Protein AF-Q9VBH6-F1 (afdb_monomer)

Structure (mmCIF, N/CA/C/O backbone):
data_AF-Q9VBH6-F1
#
_entry.id   AF-Q9VBH6-F1
#
loop_
_atom_site.group_PDB
_atom_site.id
_atom_site.type_symbol
_atom_site.label_atom_id
_atom_site.label_alt_id
_atom_site.label_comp_id
_atom_site.label_asym_id
_atom_site.label_entity_id
_atom_site.label_seq_id
_atom_site.pdbx_PDB_ins_code
_atom_site.Cartn_x
_atom_site.Cartn_y
_atom_site.Cartn_z
_atom_site.occupancy
_atom_site.B_iso_or_equiv
_atom_site.auth_seq_id
_atom_site.auth_comp_id
_atom_site.auth_asym_id
_atom_site.auth_atom_id
_atom_site.pdbx_PDB_model_num
ATOM 1 N N . MET A 1 1 ? 51.975 6.242 -61.833 1.00 74.06 1 MET A N 1
ATOM 2 C CA . MET A 1 1 ? 53.177 5.936 -61.026 1.00 74.06 1 MET A CA 1
ATOM 3 C C . MET A 1 1 ? 53.423 7.111 -60.097 1.00 74.06 1 MET A C 1
ATOM 5 O O . MET A 1 1 ? 53.408 8.235 -60.578 1.00 74.06 1 MET A O 1
ATOM 9 N N . ILE A 1 2 ? 53.581 6.876 -58.794 1.00 78.94 2 ILE A N 1
ATOM 10 C CA . ILE A 1 2 ? 53.922 7.935 -57.830 1.00 78.94 2 ILE A CA 1
ATOM 11 C C . ILE A 1 2 ? 55.378 8.352 -58.066 1.00 78.94 2 ILE A C 1
ATOM 13 O O . ILE A 1 2 ? 56.250 7.489 -58.192 1.00 78.94 2 ILE A O 1
ATOM 17 N N . SER A 1 3 ? 55.640 9.659 -58.151 1.00 90.56 3 SER A N 1
ATOM 18 C CA . SER A 1 3 ? 56.998 10.179 -58.332 1.00 90.56 3 SER A CA 1
ATOM 19 C C . SER A 1 3 ? 57.883 9.807 -57.140 1.00 90.56 3 SER A C 1
ATOM 21 O O . SER A 1 3 ? 57.418 9.760 -56.001 1.00 90.56 3 SER A O 1
ATOM 23 N N . ARG A 1 4 ? 59.191 9.604 -57.362 1.00 91.62 4 ARG A N 1
ATOM 24 C CA . ARG A 1 4 ? 60.159 9.383 -56.269 1.00 91.62 4 ARG A CA 1
ATOM 25 C C . ARG A 1 4 ? 60.080 10.497 -55.219 1.00 91.62 4 ARG A C 1
ATOM 27 O O . ARG A 1 4 ? 60.199 10.217 -54.031 1.00 91.62 4 ARG A O 1
ATOM 34 N N . ARG A 1 5 ? 59.852 11.742 -55.657 1.00 92.12 5 ARG A N 1
ATOM 35 C CA . ARG A 1 5 ? 59.681 12.900 -54.771 1.00 92.12 5 ARG A CA 1
ATOM 36 C C . ARG A 1 5 ? 58.456 12.743 -53.870 1.00 92.12 5 ARG A C 1
ATOM 38 O O . ARG A 1 5 ? 58.580 12.919 -52.664 1.00 92.12 5 ARG A O 1
ATOM 45 N N . ASP A 1 6 ? 57.315 12.362 -54.433 1.00 91.94 6 ASP A N 1
ATOM 46 C CA . ASP A 1 6 ? 56.068 12.183 -53.677 1.00 91.94 6 ASP A CA 1
ATOM 47 C C . ASP A 1 6 ? 56.162 10.992 -52.722 1.00 91.94 6 ASP A C 1
ATOM 49 O O . ASP A 1 6 ? 55.726 11.073 -51.576 1.00 91.94 6 ASP A O 1
ATOM 53 N N . LYS A 1 7 ? 56.835 9.915 -53.142 1.00 92.19 7 LYS A N 1
ATOM 54 C CA . LYS A 1 7 ? 57.096 8.755 -52.284 1.00 92.19 7 LYS A CA 1
ATOM 55 C C . LYS A 1 7 ? 57.910 9.123 -51.036 1.00 92.19 7 LYS A C 1
ATOM 57 O O . LYS A 1 7 ? 57.674 8.575 -49.969 1.00 92.19 7 LYS A O 1
ATOM 62 N N . LEU A 1 8 ? 58.870 10.039 -51.158 1.00 93.00 8 LEU A N 1
ATOM 63 C CA . LEU A 1 8 ? 59.712 10.460 -50.033 1.00 93.00 8 LEU A CA 1
ATOM 64 C C . LEU A 1 8 ? 59.067 11.562 -49.187 1.00 93.00 8 LEU A C 1
ATOM 66 O O . LEU A 1 8 ? 59.234 11.564 -47.972 1.00 93.00 8 LEU A O 1
ATOM 70 N N . LEU A 1 9 ? 58.353 12.499 -49.817 1.00 92.81 9 LEU A N 1
ATOM 71 C CA . LEU A 1 9 ? 57.843 13.692 -49.141 1.00 92.81 9 LEU A CA 1
ATOM 72 C C . LEU A 1 9 ? 56.381 13.594 -48.719 1.00 92.81 9 LEU A C 1
ATOM 74 O O . LEU A 1 9 ? 56.041 14.220 -47.731 1.00 92.81 9 LEU A O 1
ATOM 78 N N . GLN A 1 10 ? 55.516 12.877 -49.438 1.00 93.19 10 GLN A N 1
ATOM 79 C CA . GLN A 1 10 ? 54.074 12.820 -49.154 1.00 93.19 10 GLN A CA 1
ATOM 80 C C . GLN A 1 10 ? 53.694 11.521 -48.438 1.00 93.19 10 GLN A C 1
ATOM 82 O O . GLN A 1 10 ? 53.002 11.559 -47.419 1.00 93.19 10 GLN A O 1
ATOM 87 N N . GLN A 1 11 ? 54.214 10.382 -48.911 1.00 92.62 11 GLN A N 1
ATOM 88 C CA . GLN A 1 11 ? 53.835 9.056 -48.408 1.00 92.62 11 GLN A CA 1
ATOM 89 C C . GLN A 1 11 ? 53.986 8.893 -46.879 1.00 92.62 11 GLN A C 1
ATOM 91 O O . GLN A 1 11 ? 53.053 8.376 -46.261 1.00 92.62 11 GLN A O 1
ATOM 96 N N . PRO A 1 12 ? 55.081 9.338 -46.221 1.00 95.31 12 PRO A N 1
ATOM 97 C CA . PRO A 1 12 ? 55.215 9.182 -44.770 1.00 95.31 12 PRO A CA 1
ATOM 98 C C . PRO A 1 12 ? 54.148 9.957 -43.985 1.00 95.31 12 PRO A C 1
ATOM 100 O O . PRO A 1 12 ? 53.625 9.463 -42.988 1.00 95.31 12 PRO A O 1
ATOM 103 N N . TRP A 1 13 ? 53.775 11.153 -44.453 1.00 96.19 13 TRP A N 1
ATOM 104 C CA . TRP A 1 13 ? 52.732 11.961 -43.817 1.00 96.19 13 TRP A CA 1
ATOM 105 C C . TRP A 1 13 ? 51.342 11.371 -44.019 1.00 96.19 13 TRP A C 1
ATOM 107 O O . TRP A 1 13 ? 50.527 11.403 -43.098 1.00 96.19 13 TRP A O 1
ATOM 117 N N . GLU A 1 14 ? 51.065 10.815 -45.197 1.00 95.56 14 GLU A N 1
ATOM 118 C CA . GLU A 1 14 ? 49.817 10.097 -45.463 1.00 95.56 14 GLU A CA 1
ATOM 119 C C . GLU A 1 14 ? 49.688 8.859 -44.574 1.00 95.56 14 GLU A C 1
ATOM 121 O O . GLU A 1 14 ? 48.639 8.646 -43.967 1.00 95.56 14 GLU A O 1
ATOM 126 N N . GLN A 1 15 ? 50.770 8.088 -44.431 1.00 95.94 15 GLN A N 1
ATOM 127 C CA . GLN A 1 15 ? 50.822 6.928 -43.542 1.00 95.94 15 GLN A CA 1
ATOM 128 C C . GLN A 1 15 ? 50.610 7.322 -42.080 1.00 95.94 15 GLN A C 1
ATOM 130 O O . GLN A 1 15 ? 49.805 6.694 -41.395 1.00 95.94 15 GLN A O 1
ATOM 135 N N . LEU A 1 16 ? 51.273 8.382 -41.609 1.00 97.19 16 LEU A N 1
ATOM 136 C CA . LEU A 1 16 ? 51.092 8.886 -40.248 1.00 97.19 16 LEU A CA 1
ATOM 137 C C . LEU A 1 16 ? 49.654 9.367 -40.014 1.00 97.19 16 LEU A C 1
ATOM 139 O O . LEU A 1 16 ? 49.036 9.002 -39.016 1.00 97.19 16 LEU A O 1
ATOM 143 N N . ARG A 1 17 ? 49.092 10.143 -40.948 1.00 97.56 17 ARG A N 1
ATOM 144 C CA . ARG A 1 17 ? 47.700 10.613 -40.887 1.00 97.56 17 ARG A CA 1
ATOM 145 C C . ARG A 1 17 ? 46.721 9.443 -40.856 1.00 97.56 17 ARG A C 1
ATOM 147 O O . ARG A 1 17 ? 45.754 9.477 -40.098 1.00 97.56 17 ARG A O 1
ATOM 154 N N . TYR A 1 18 ? 46.973 8.408 -41.655 1.00 97.25 18 TYR A N 1
ATOM 155 C CA . TYR A 1 18 ? 46.171 7.191 -41.668 1.00 97.25 18 TYR A CA 1
ATOM 156 C C . TYR A 1 18 ? 46.285 6.418 -40.349 1.00 97.25 18 TYR A C 1
ATOM 158 O O . TYR A 1 18 ? 45.263 6.020 -39.794 1.00 97.25 18 TYR A O 1
ATOM 166 N N . ALA A 1 19 ? 47.494 6.262 -39.802 1.00 97.50 19 ALA A N 1
ATOM 167 C CA . ALA A 1 19 ? 47.713 5.623 -38.506 1.00 97.50 19 ALA A CA 1
ATOM 168 C C . ALA A 1 19 ? 46.975 6.366 -37.379 1.00 97.50 19 ALA A C 1
ATOM 170 O O . ALA A 1 19 ? 46.226 5.746 -36.628 1.00 97.50 19 ALA A O 1
ATOM 171 N N . GLN A 1 20 ? 47.079 7.698 -37.334 1.00 97.81 20 GLN A N 1
ATOM 172 C CA . GLN A 1 20 ? 46.342 8.543 -36.388 1.00 97.81 20 GLN A CA 1
ATOM 173 C C . GLN A 1 20 ? 44.823 8.446 -36.574 1.00 97.81 20 GLN A C 1
ATOM 175 O O . GLN A 1 20 ? 44.070 8.398 -35.603 1.00 97.81 20 GLN A O 1
ATOM 180 N N . HIS A 1 21 ? 44.339 8.425 -37.818 1.00 97.75 21 HIS A N 1
ATOM 181 C CA . HIS A 1 21 ? 42.920 8.224 -38.102 1.00 97.75 21 HIS A CA 1
ATOM 182 C C . HIS A 1 21 ? 42.444 6.864 -37.579 1.00 97.75 21 HIS A C 1
ATOM 184 O O . HIS A 1 21 ? 41.421 6.793 -36.902 1.00 97.75 21 HIS A O 1
ATOM 190 N N . ARG A 1 22 ? 43.205 5.794 -37.833 1.00 97.81 22 ARG A N 1
ATOM 191 C CA . ARG A 1 22 ? 42.904 4.448 -37.336 1.00 97.81 22 ARG A CA 1
ATOM 192 C C . ARG A 1 22 ? 42.907 4.394 -35.812 1.00 97.81 22 ARG A C 1
ATOM 194 O O . ARG A 1 22 ? 41.993 3.807 -35.249 1.00 97.81 22 ARG A O 1
ATOM 201 N N . GLU A 1 23 ? 43.857 5.041 -35.148 1.00 97.69 23 GLU A N 1
ATOM 202 C CA . GLU A 1 23 ? 43.891 5.152 -33.686 1.00 97.69 23 GLU A CA 1
ATOM 203 C C . GLU A 1 23 ? 42.643 5.863 -33.138 1.00 97.69 23 GLU A C 1
ATOM 205 O O . GLU A 1 23 ? 42.016 5.379 -32.194 1.00 97.69 23 GLU A O 1
ATOM 210 N N . LYS A 1 24 ? 42.204 6.956 -33.778 1.00 97.38 24 LYS A N 1
ATOM 211 C CA . LYS A 1 24 ? 40.953 7.653 -33.427 1.00 97.38 24 LYS A CA 1
ATOM 212 C C . LYS A 1 24 ? 39.723 6.770 -33.615 1.00 97.38 24 LYS A C 1
ATOM 214 O O . LYS A 1 24 ? 38.841 6.774 -32.767 1.00 97.38 24 LYS A O 1
ATOM 219 N N . VAL A 1 25 ? 39.663 6.005 -34.705 1.00 96.25 25 VAL A N 1
ATOM 220 C CA . VAL A 1 25 ? 38.557 5.072 -34.967 1.00 96.25 25 VAL A CA 1
ATOM 221 C C . VAL A 1 25 ? 38.539 3.938 -33.939 1.00 96.25 25 VAL A C 1
ATOM 223 O O . VAL A 1 25 ? 37.473 3.591 -33.447 1.00 96.25 25 VAL A O 1
ATOM 226 N N . MET A 1 26 ? 39.700 3.389 -33.574 1.00 96.25 26 MET A N 1
ATOM 227 C CA . MET A 1 26 ? 39.802 2.292 -32.601 1.00 96.25 26 MET A CA 1
ATOM 228 C C . MET A 1 26 ? 39.517 2.741 -31.161 1.00 96.25 26 MET A C 1
ATOM 230 O O . MET A 1 26 ? 38.993 1.963 -30.371 1.00 96.25 26 MET A O 1
ATOM 234 N N . SER A 1 27 ? 39.852 3.985 -30.813 1.00 95.62 27 SER A 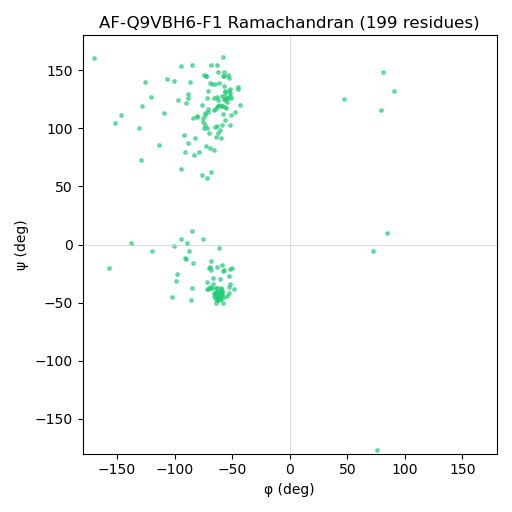N 1
ATOM 235 C CA . SER A 1 27 ? 39.569 4.574 -29.494 1.00 95.62 27 SER A CA 1
ATOM 236 C C . SER A 1 27 ? 38.185 5.226 -29.391 1.00 95.62 27 SER A C 1
ATOM 238 O O . SER A 1 27 ? 37.790 5.649 -28.300 1.00 95.62 27 SER A O 1
ATOM 240 N N . ALA A 1 28 ? 37.435 5.306 -30.494 1.00 94.25 28 ALA A N 1
ATOM 241 C CA . ALA A 1 28 ? 36.104 5.892 -30.508 1.00 94.25 28 ALA A CA 1
ATOM 242 C C . ALA A 1 28 ? 35.150 5.103 -29.597 1.00 94.25 28 ALA A C 1
ATOM 244 O O . ALA A 1 28 ? 34.956 3.898 -29.751 1.00 94.25 28 ALA A O 1
ATOM 245 N N . ARG A 1 29 ? 34.528 5.804 -28.646 1.00 91.56 29 ARG A N 1
ATOM 246 C CA . ARG A 1 29 ? 33.447 5.278 -27.803 1.00 91.56 29 ARG A CA 1
ATOM 247 C C . ARG A 1 29 ? 32.087 5.627 -28.415 1.00 91.56 29 ARG A C 1
ATOM 249 O O . ARG A 1 29 ? 31.997 6.632 -29.125 1.00 91.56 29 ARG A O 1
ATOM 256 N N . PRO A 1 30 ? 31.028 4.839 -28.151 1.00 92.44 30 PRO A N 1
ATOM 257 C CA . PRO A 1 30 ? 29.685 5.212 -28.577 1.00 92.44 30 PRO A CA 1
ATOM 258 C C . PRO A 1 30 ? 29.312 6.581 -27.993 1.00 92.44 30 PRO A C 1
ATOM 260 O O . PRO A 1 30 ? 29.574 6.858 -26.824 1.00 92.44 30 PRO A O 1
ATOM 263 N N . ALA A 1 31 ? 28.703 7.439 -28.815 1.00 90.75 31 ALA A N 1
ATOM 264 C CA . ALA A 1 31 ? 28.272 8.775 -28.392 1.00 90.75 31 ALA A CA 1
ATOM 265 C C . ALA A 1 31 ? 27.108 8.734 -27.388 1.00 90.75 31 ALA A C 1
ATOM 267 O O . ALA A 1 31 ? 26.884 9.693 -26.655 1.00 90.75 31 ALA A O 1
ATOM 268 N N . ILE A 1 32 ? 26.361 7.628 -27.377 1.00 93.88 32 ILE A N 1
ATOM 269 C CA . ILE A 1 32 ? 25.187 7.420 -26.538 1.00 93.88 32 ILE A CA 1
ATOM 270 C C . ILE A 1 32 ? 25.453 6.199 -25.665 1.00 93.88 32 ILE A C 1
ATOM 272 O O . ILE A 1 32 ? 25.782 5.127 -26.174 1.00 93.88 32 ILE A O 1
ATOM 276 N N . ASP A 1 33 ? 25.289 6.372 -24.358 1.00 91.12 33 ASP A N 1
ATOM 277 C CA . ASP A 1 33 ? 25.229 5.259 -23.424 1.00 91.12 33 ASP A CA 1
ATOM 278 C C . ASP A 1 33 ? 23.900 4.512 -23.619 1.00 91.12 33 ASP A C 1
ATOM 280 O O . ASP A 1 33 ? 22.822 5.067 -23.403 1.00 91.12 33 ASP A O 1
ATOM 284 N N . THR A 1 34 ? 23.973 3.263 -24.076 1.00 93.12 34 THR A N 1
ATOM 285 C CA . THR A 1 34 ? 22.809 2.383 -24.254 1.00 93.12 34 THR A CA 1
ATOM 286 C C . THR A 1 34 ? 22.571 1.473 -23.049 1.00 93.12 34 THR A C 1
ATOM 288 O O . THR A 1 34 ? 21.720 0.584 -23.109 1.00 93.12 34 THR A O 1
ATOM 291 N N . HIS A 1 35 ? 23.336 1.622 -21.966 1.00 91.81 35 HIS A N 1
ATOM 292 C CA . HIS A 1 35 ? 23.153 0.819 -20.767 1.00 91.81 35 HIS A CA 1
ATOM 293 C C . HIS A 1 35 ? 21.888 1.243 -20.015 1.00 91.81 35 HIS A C 1
ATOM 295 O O . HIS A 1 35 ? 21.508 2.411 -19.955 1.00 91.81 35 HIS A O 1
ATOM 301 N N . SER A 1 36 ? 21.212 0.263 -19.415 1.00 92.06 36 SER A N 1
ATOM 302 C CA . SER A 1 36 ? 20.090 0.562 -18.528 1.00 92.06 36 SER A CA 1
ATOM 303 C C . SER A 1 36 ? 20.602 1.266 -17.266 1.00 92.06 36 SER A C 1
ATOM 305 O O . SER A 1 36 ? 21.616 0.838 -16.706 1.00 92.06 36 SER A O 1
ATOM 307 N N . PRO A 1 37 ? 19.912 2.312 -16.779 1.00 91.25 37 PRO A N 1
ATOM 308 C CA . PRO A 1 37 ? 20.321 3.004 -15.568 1.00 91.25 37 PRO A CA 1
ATOM 309 C C . PRO A 1 37 ? 20.265 2.062 -14.363 1.00 91.25 37 PRO A C 1
ATOM 311 O O . PRO A 1 37 ? 19.483 1.107 -14.315 1.00 91.25 37 PRO A O 1
ATOM 314 N N . ARG A 1 38 ? 21.078 2.356 -13.345 1.00 93.56 38 ARG A N 1
ATOM 315 C CA . ARG A 1 38 ? 21.087 1.580 -12.104 1.00 93.56 38 ARG A CA 1
ATOM 316 C C . ARG A 1 38 ? 19.704 1.606 -11.450 1.00 93.56 38 ARG A C 1
ATOM 318 O O . ARG A 1 38 ? 19.144 2.662 -11.165 1.00 93.56 38 ARG A O 1
ATOM 325 N N . ALA A 1 39 ? 19.191 0.423 -11.138 1.00 93.38 39 ALA A N 1
ATOM 326 C CA . ALA A 1 39 ? 17.983 0.264 -10.350 1.00 93.38 39 ALA A CA 1
ATOM 327 C C . ALA A 1 39 ? 18.160 0.853 -8.940 1.00 93.38 39 ALA A C 1
ATOM 329 O O . ALA A 1 39 ? 18.995 0.395 -8.158 1.00 93.38 39 ALA A O 1
ATOM 330 N N . HIS A 1 40 ? 17.341 1.845 -8.596 1.00 94.12 40 HIS A N 1
ATOM 331 C CA . HIS A 1 40 ? 17.274 2.384 -7.243 1.00 94.12 40 HIS A CA 1
ATOM 332 C C . HIS A 1 40 ? 16.122 1.743 -6.472 1.00 94.12 40 HIS A C 1
ATOM 334 O O . HIS A 1 40 ? 14.962 1.820 -6.879 1.00 94.12 40 HIS A O 1
ATOM 340 N N . GLU A 1 41 ? 16.426 1.158 -5.314 1.00 94.00 41 GLU A N 1
ATOM 341 C CA . GLU A 1 41 ? 15.425 0.453 -4.513 1.00 94.00 41 GLU A CA 1
ATOM 342 C C . GLU A 1 41 ? 14.255 1.355 -4.098 1.00 94.00 41 GLU A C 1
ATOM 344 O O . GLU A 1 41 ? 13.112 0.937 -4.202 1.00 94.00 41 GLU A O 1
ATOM 349 N N . HIS A 1 42 ? 14.496 2.618 -3.728 1.00 93.00 42 HIS A N 1
ATOM 350 C CA . HIS A 1 42 ? 13.431 3.566 -3.357 1.00 93.00 42 HIS A CA 1
ATOM 351 C C . HIS A 1 42 ? 12.519 3.983 -4.536 1.00 93.00 42 HIS A C 1
ATOM 353 O O . HIS A 1 42 ? 11.451 4.583 -4.336 1.00 93.00 42 HIS A O 1
ATOM 359 N N . VAL A 1 43 ? 12.944 3.707 -5.776 1.00 91.81 43 VAL A N 1
ATOM 360 C CA . VAL A 1 43 ? 12.139 3.888 -6.993 1.00 91.81 43 VAL A CA 1
ATOM 361 C C . VAL A 1 43 ? 11.290 2.643 -7.228 1.00 91.81 43 VAL A C 1
ATOM 363 O O . VAL A 1 43 ? 10.082 2.766 -7.405 1.00 91.81 43 VAL A O 1
ATOM 366 N N . GLN A 1 44 ? 11.897 1.456 -7.144 1.00 93.25 44 GLN A N 1
ATOM 367 C CA . GLN A 1 44 ? 11.205 0.175 -7.322 1.00 93.25 44 GLN A CA 1
ATOM 368 C C . GLN A 1 44 ? 10.227 -0.143 -6.181 1.00 93.25 44 GLN A C 1
ATOM 370 O O . GLN A 1 44 ? 9.155 -0.703 -6.401 1.00 93.25 44 GLN A O 1
ATOM 375 N N . ARG A 1 45 ? 10.594 0.206 -4.947 1.00 93.62 45 ARG A N 1
ATOM 376 C CA . ARG A 1 45 ? 9.874 -0.118 -3.716 1.00 93.62 45 ARG A CA 1
ATOM 377 C C . ARG A 1 45 ? 9.637 1.145 -2.902 1.00 93.62 45 ARG A C 1
ATOM 379 O O . ARG A 1 45 ? 10.556 1.811 -2.431 1.00 93.62 45 ARG A O 1
ATOM 386 N N . LYS A 1 46 ? 8.363 1.454 -2.671 1.00 94.81 46 LYS A N 1
ATOM 387 C CA . LYS A 1 46 ? 7.952 2.510 -1.739 1.00 94.81 46 LYS A CA 1
ATOM 388 C C . LYS A 1 46 ? 7.818 1.924 -0.337 1.00 94.81 46 LYS A C 1
ATOM 390 O O . LYS A 1 46 ? 6.729 1.527 0.072 1.00 94.81 46 LYS A O 1
ATOM 395 N N . TRP A 1 47 ? 8.923 1.894 0.407 1.00 96.88 47 TRP A N 1
ATOM 396 C CA . TRP A 1 47 ? 8.980 1.312 1.753 1.00 96.88 47 TRP A CA 1
ATOM 397 C C . TRP A 1 47 ? 7.921 1.858 2.710 1.00 96.88 47 TRP A C 1
ATOM 399 O O . TRP A 1 47 ? 7.265 1.079 3.398 1.00 96.88 47 TRP A O 1
ATOM 409 N N . LYS A 1 48 ? 7.670 3.174 2.696 1.00 96.31 48 LYS A N 1
ATOM 410 C CA . LYS A 1 48 ? 6.635 3.766 3.554 1.00 96.31 48 LYS A CA 1
ATOM 411 C C . LYS A 1 48 ? 5.230 3.275 3.203 1.00 96.31 48 LYS A C 1
ATOM 413 O O . LYS A 1 48 ? 4.444 3.012 4.103 1.00 96.31 48 LYS A O 1
ATOM 418 N N . LYS A 1 49 ? 4.929 3.079 1.915 1.00 97.00 49 LYS A N 1
ATOM 419 C CA . LYS A 1 49 ? 3.647 2.511 1.470 1.00 97.00 49 LYS A CA 1
ATOM 420 C C . LYS A 1 49 ? 3.475 1.079 1.984 1.00 97.00 49 LYS A C 1
ATOM 422 O O . LYS A 1 49 ? 2.425 0.749 2.518 1.00 97.00 49 LYS A O 1
ATOM 427 N N . GLN A 1 50 ? 4.520 0.254 1.883 1.00 97.44 50 GLN A N 1
ATOM 428 C CA . GLN A 1 50 ? 4.501 -1.116 2.413 1.00 97.44 50 GLN A CA 1
ATOM 429 C C . GLN A 1 50 ? 4.424 -1.160 3.944 1.00 97.44 50 GLN A C 1
ATOM 431 O O . GLN A 1 50 ? 3.831 -2.071 4.509 1.00 97.44 50 GLN A O 1
ATOM 436 N N . GLN A 1 51 ? 5.039 -0.201 4.636 1.00 98.00 51 GLN A N 1
ATOM 437 C CA . GLN A 1 51 ? 4.912 -0.064 6.085 1.00 98.00 51 GLN A CA 1
ATOM 438 C C . GLN A 1 51 ? 3.470 0.264 6.483 1.00 98.00 51 GLN A C 1
ATOM 440 O O . GLN A 1 51 ? 2.916 -0.431 7.323 1.00 98.00 51 GLN A O 1
ATOM 445 N N . VAL A 1 52 ? 2.859 1.275 5.858 1.00 98.56 52 VAL A N 1
ATOM 446 C CA . VAL A 1 52 ? 1.476 1.686 6.155 1.00 98.56 52 VAL A CA 1
ATOM 447 C C . VAL A 1 52 ? 0.492 0.549 5.884 1.00 98.56 52 VAL A C 1
ATOM 449 O O . VAL A 1 52 ? -0.405 0.319 6.686 1.00 98.56 52 VAL A O 1
ATOM 452 N N . GLU A 1 53 ? 0.678 -0.202 4.796 1.00 98.50 53 GLU A N 1
ATOM 453 C CA . GLU A 1 53 ? -0.172 -1.362 4.510 1.00 98.50 53 GLU A CA 1
ATOM 454 C C . GLU A 1 53 ? -0.017 -2.462 5.571 1.00 98.50 53 GLU A C 1
ATOM 456 O O . GLU A 1 53 ? -1.015 -3.007 6.033 1.00 98.50 53 GLU A O 1
ATOM 461 N N . ARG A 1 54 ? 1.211 -2.735 6.034 1.00 98.62 54 ARG A N 1
ATOM 462 C CA . ARG A 1 54 ? 1.445 -3.674 7.144 1.00 98.62 54 ARG A CA 1
ATOM 463 C C . ARG A 1 54 ? 0.803 -3.201 8.447 1.00 98.62 54 ARG A C 1
ATOM 465 O O . ARG A 1 54 ? 0.180 -3.999 9.134 1.00 98.62 54 ARG A O 1
ATOM 472 N N . GLU A 1 55 ? 0.929 -1.920 8.784 1.00 98.62 55 GLU A N 1
ATOM 473 C CA . GLU A 1 55 ? 0.302 -1.334 9.978 1.00 98.62 55 GLU A CA 1
ATOM 474 C C . GLU A 1 55 ? -1.231 -1.427 9.904 1.00 98.62 55 GLU A C 1
ATOM 476 O O . GLU A 1 55 ? -1.878 -1.818 10.876 1.00 98.62 55 GLU A O 1
ATOM 481 N N . ARG A 1 56 ? -1.814 -1.147 8.732 1.00 98.62 56 ARG A N 1
ATOM 482 C CA . ARG A 1 56 ? -3.250 -1.303 8.475 1.00 98.62 56 ARG A CA 1
ATOM 483 C C . ARG A 1 56 ? -3.704 -2.755 8.647 1.00 98.62 56 ARG A C 1
ATOM 485 O O . ARG A 1 56 ? -4.710 -2.994 9.307 1.00 98.62 56 ARG A O 1
ATOM 492 N N . GLN A 1 57 ? -2.975 -3.714 8.078 1.00 98.75 57 GLN A N 1
ATOM 493 C CA . GLN A 1 57 ? -3.281 -5.144 8.209 1.00 98.75 57 GLN A CA 1
ATOM 494 C C . GLN A 1 57 ? -3.215 -5.601 9.668 1.00 98.75 57 GLN A C 1
ATOM 496 O O . GLN A 1 57 ? -4.160 -6.214 10.154 1.00 98.75 57 GLN A O 1
ATOM 501 N N . GLN A 1 58 ? -2.174 -5.202 10.402 1.00 98.62 58 GLN A N 1
ATOM 502 C CA . GLN A 1 58 ? -2.051 -5.495 11.833 1.00 98.62 58 GLN A CA 1
ATOM 503 C C . GLN A 1 58 ? -3.209 -4.917 12.651 1.00 98.62 58 GLN A C 1
ATOM 505 O O . GLN A 1 58 ? -3.676 -5.551 13.596 1.00 98.62 58 GLN A O 1
ATOM 510 N N . GLN A 1 59 ? -3.686 -3.717 12.310 1.00 98.69 59 GLN A N 1
ATOM 511 C CA . GLN A 1 59 ? -4.843 -3.127 12.978 1.00 98.69 59 GLN A CA 1
ATOM 512 C C . GLN A 1 59 ? -6.115 -3.948 12.726 1.00 98.69 59 GLN A C 1
ATOM 514 O O . GLN A 1 59 ? -6.825 -4.269 13.678 1.00 98.69 59 GLN A O 1
ATOM 519 N N . ILE A 1 60 ? -6.359 -4.348 11.474 1.00 98.69 60 ILE A N 1
ATOM 520 C CA . ILE A 1 60 ? -7.497 -5.203 11.103 1.00 98.69 60 ILE A CA 1
ATOM 521 C C . ILE A 1 60 ? -7.423 -6.551 11.833 1.00 98.69 60 ILE A C 1
ATOM 523 O O . ILE A 1 60 ? -8.417 -7.006 12.391 1.00 98.69 60 ILE A O 1
ATOM 527 N N . GLU A 1 61 ? -6.250 -7.180 11.891 1.00 98.69 61 GLU A N 1
ATOM 528 C CA . GLU A 1 61 ? -6.047 -8.445 12.607 1.00 98.69 61 GLU A CA 1
ATOM 529 C C . GLU A 1 61 ? -6.353 -8.314 14.104 1.00 98.69 61 GLU A C 1
ATOM 531 O O . GLU A 1 61 ? -7.074 -9.141 14.665 1.00 98.69 61 GLU A O 1
ATOM 536 N N . ARG A 1 62 ? -5.869 -7.249 14.756 1.00 98.62 62 ARG A N 1
ATOM 537 C CA . ARG A 1 62 ? -6.162 -6.970 16.173 1.00 98.62 62 ARG A CA 1
ATOM 538 C C . ARG A 1 62 ? -7.656 -6.768 16.416 1.00 98.62 62 ARG A C 1
ATOM 540 O O . ARG A 1 62 ? -8.193 -7.287 17.396 1.00 98.62 62 ARG A O 1
ATOM 547 N N . GLU A 1 63 ? -8.329 -6.024 15.544 1.00 98.62 63 GLU A N 1
ATOM 548 C CA . GLU A 1 63 ? -9.774 -5.799 15.630 1.00 98.62 63 GLU A CA 1
ATOM 549 C C . GLU A 1 63 ? -10.566 -7.092 15.420 1.00 98.62 63 GLU A C 1
ATOM 551 O O . GLU A 1 63 ? -11.487 -7.369 16.190 1.00 98.62 63 GLU A O 1
ATOM 556 N N . ASN A 1 64 ? -10.158 -7.927 14.463 1.00 98.44 64 ASN A N 1
ATOM 557 C CA . ASN A 1 64 ? -10.759 -9.235 14.213 1.00 98.44 64 ASN A CA 1
ATOM 558 C C . ASN A 1 64 ? -10.600 -10.175 15.412 1.00 98.44 64 ASN A C 1
ATOM 560 O O . ASN A 1 64 ? -11.565 -10.826 15.809 1.00 98.44 64 ASN A O 1
ATOM 564 N N . LEU A 1 65 ? -9.419 -10.215 16.039 1.00 98.44 65 LEU A N 1
ATOM 565 C CA . LEU A 1 65 ? -9.199 -10.993 17.263 1.00 98.44 65 LEU A CA 1
ATOM 566 C C . LEU A 1 65 ? -10.082 -10.497 18.412 1.00 98.44 65 LEU A C 1
ATOM 568 O O . LEU A 1 65 ? -10.696 -11.301 19.112 1.00 98.44 65 LEU A O 1
ATOM 572 N N . ARG A 1 66 ? -10.198 -9.177 18.586 1.00 98.25 66 ARG A N 1
ATOM 573 C CA . ARG A 1 66 ? -11.079 -8.581 19.599 1.00 98.25 66 ARG A CA 1
ATOM 574 C C . ARG A 1 66 ? -12.549 -8.914 19.340 1.00 98.25 66 ARG A C 1
ATOM 576 O O . ARG A 1 66 ? -13.289 -9.185 20.284 1.00 98.25 66 ARG A O 1
ATOM 583 N N . LEU A 1 67 ? -12.986 -8.877 18.083 1.00 98.25 67 LEU A N 1
ATOM 584 C CA . LEU A 1 67 ? -14.339 -9.262 17.690 1.00 98.25 67 LEU A CA 1
ATOM 585 C C . LEU A 1 67 ? -14.589 -10.745 17.984 1.00 98.25 67 LEU A C 1
ATOM 587 O O . LEU A 1 67 ? -15.592 -11.073 18.611 1.00 98.25 67 LEU A O 1
ATOM 591 N N . LEU A 1 68 ? -13.658 -11.622 17.599 1.00 97.62 68 LEU A N 1
ATOM 592 C CA . LEU A 1 68 ? -13.723 -13.060 17.863 1.00 97.62 68 LEU A CA 1
ATOM 593 C C . LEU A 1 68 ? -13.841 -13.353 19.365 1.00 97.62 68 LEU A C 1
ATOM 595 O O . LEU A 1 68 ? -14.680 -14.155 19.760 1.00 97.62 68 LEU A O 1
ATOM 599 N N . GLN A 1 69 ? -13.041 -12.684 20.202 1.00 96.62 69 GLN A N 1
ATOM 600 C CA . GLN A 1 69 ? -13.123 -12.809 21.660 1.00 96.62 69 GLN A CA 1
ATOM 601 C C . GLN A 1 69 ? -14.514 -12.431 22.174 1.00 96.62 69 GLN A C 1
ATOM 603 O O . GLN A 1 69 ? -15.143 -13.234 22.856 1.00 96.62 69 GLN A O 1
ATOM 608 N N . LYS A 1 70 ? -15.041 -11.266 21.771 1.00 94.81 70 LYS A N 1
ATOM 609 C CA . LYS A 1 70 ? -16.389 -10.821 22.161 1.00 94.81 70 LYS A CA 1
ATOM 610 C C . LYS A 1 70 ? -17.480 -11.793 21.720 1.00 94.81 70 LYS A C 1
ATOM 612 O O . LYS A 1 70 ? -18.392 -12.072 22.489 1.00 94.81 70 LYS A O 1
ATOM 617 N N . LEU A 1 71 ? -17.401 -12.300 20.491 1.00 94.25 71 LEU A N 1
ATOM 618 C CA . LEU A 1 71 ? -18.340 -13.304 19.993 1.00 94.25 71 LEU A CA 1
ATOM 619 C C . LEU A 1 71 ? -18.228 -14.600 20.798 1.00 94.25 71 LEU A C 1
ATOM 621 O O . LEU A 1 71 ? -19.247 -15.160 21.184 1.00 94.25 71 LEU A O 1
ATOM 625 N N . GLY A 1 72 ? -17.009 -15.036 21.114 1.00 93.69 72 GLY A N 1
ATOM 626 C CA . GLY A 1 72 ? -16.760 -16.180 21.985 1.00 93.69 72 GLY A CA 1
ATOM 627 C C . GLY A 1 72 ? -17.363 -15.999 23.377 1.00 93.69 72 GLY A C 1
ATOM 628 O O . GLY A 1 72 ? -17.993 -16.924 23.886 1.00 93.69 72 GLY A O 1
ATOM 629 N N . ASP A 1 73 ? -17.233 -14.813 23.971 1.00 89.94 73 ASP A N 1
ATOM 630 C CA . ASP A 1 73 ? -17.832 -14.490 25.268 1.00 89.94 73 ASP A CA 1
ATOM 631 C C . ASP A 1 73 ? -19.359 -14.548 25.201 1.00 89.94 73 ASP A C 1
ATOM 633 O O . ASP A 1 73 ? -19.964 -15.225 26.028 1.00 89.94 73 ASP A O 1
ATOM 637 N N . ILE A 1 74 ? -19.965 -13.924 24.181 1.00 87.81 74 ILE A N 1
ATOM 638 C CA . ILE A 1 74 ? -21.417 -13.960 23.922 1.00 87.81 74 ILE A CA 1
ATOM 639 C C . ILE A 1 74 ? -21.908 -15.401 23.711 1.00 87.81 74 ILE A C 1
ATOM 641 O O . ILE A 1 74 ? -22.962 -15.779 24.211 1.00 87.81 74 ILE A O 1
ATOM 645 N N . MET A 1 75 ? -21.152 -16.230 22.985 1.00 88.25 75 MET A N 1
ATOM 646 C CA . MET A 1 75 ? -21.501 -17.635 22.750 1.00 88.25 75 MET A CA 1
ATOM 647 C C . MET A 1 75 ? -21.394 -18.486 24.022 1.00 88.25 75 MET A C 1
ATOM 649 O O . MET A 1 75 ? -22.199 -19.396 24.224 1.00 88.25 75 MET A O 1
ATOM 653 N N . ARG A 1 76 ? -20.402 -18.222 24.886 1.00 86.56 76 ARG A N 1
ATOM 654 C CA . ARG A 1 76 ? -20.243 -18.922 26.173 1.00 86.56 76 ARG A CA 1
ATOM 655 C C . ARG A 1 76 ? -21.313 -18.504 27.172 1.00 86.56 76 ARG A C 1
ATOM 657 O O . ARG A 1 76 ? -21.807 -19.348 27.926 1.00 86.56 76 ARG A O 1
ATOM 664 N N . THR A 1 77 ? -21.692 -17.228 27.196 1.00 81.12 77 THR A N 1
ATOM 665 C CA . THR A 1 77 ? -22.815 -16.763 28.005 1.00 81.12 77 THR A CA 1
ATOM 666 C C . THR A 1 77 ? -24.129 -17.226 27.376 1.00 81.12 77 THR A C 1
ATOM 668 O O . THR A 1 77 ? -24.852 -16.477 26.737 1.00 81.12 77 THR A O 1
ATOM 671 N N . LYS A 1 78 ? -24.540 -18.467 27.692 1.00 68.94 78 LYS A N 1
ATOM 672 C CA . LYS A 1 78 ? -25.932 -18.943 27.490 1.00 68.94 78 LYS A CA 1
ATOM 673 C C . LYS A 1 78 ? -26.981 -17.979 28.069 1.00 68.94 78 LYS A C 1
ATOM 675 O O . LYS A 1 78 ? -28.154 -18.041 27.719 1.00 68.94 78 LYS A O 1
ATOM 680 N N . ARG A 1 79 ? -26.554 -17.117 28.992 1.00 66.00 79 ARG A N 1
ATOM 681 C CA . ARG A 1 79 ? -27.345 -16.088 29.647 1.00 66.00 79 ARG A CA 1
ATOM 682 C C . ARG A 1 79 ? -27.227 -14.794 28.847 1.00 66.00 79 ARG A C 1
ATOM 684 O O . ARG A 1 79 ? -26.527 -13.870 29.247 1.00 66.00 79 ARG A O 1
ATOM 691 N N . ILE A 1 80 ? -27.982 -14.684 27.760 1.00 63.72 80 ILE A N 1
ATOM 692 C CA . ILE A 1 80 ? -28.619 -13.387 27.555 1.00 63.72 80 ILE A CA 1
ATOM 693 C C . ILE A 1 80 ? -29.506 -13.248 28.793 1.00 63.72 80 ILE A C 1
ATOM 695 O O . ILE A 1 80 ? -30.324 -14.136 29.046 1.00 63.72 80 ILE A O 1
ATOM 699 N N . ASN A 1 81 ? -29.303 -12.219 29.615 1.00 59.41 81 ASN A N 1
ATOM 700 C CA . ASN A 1 81 ? -30.217 -11.901 30.712 1.00 59.41 81 ASN A CA 1
ATOM 701 C C . ASN A 1 81 ? -31.548 -11.409 30.108 1.00 59.41 81 ASN A C 1
ATOM 703 O O . ASN A 1 81 ? -31.953 -10.274 30.296 1.00 59.41 81 ASN A O 1
ATOM 707 N N . ASN A 1 82 ? -32.221 -12.278 29.351 1.00 60.12 82 ASN A N 1
ATOM 708 C CA . ASN A 1 82 ? -33.603 -12.149 28.910 1.00 60.12 82 ASN A CA 1
ATOM 709 C C . ASN A 1 82 ? -34.569 -12.441 30.063 1.00 60.12 82 ASN A C 1
ATOM 711 O O . ASN A 1 82 ? -35.778 -12.482 29.847 1.00 60.12 82 ASN A O 1
ATOM 715 N N . LEU A 1 83 ? -34.052 -12.658 31.279 1.00 61.44 83 LEU A N 1
ATOM 716 C CA . LEU A 1 83 ? -34.822 -12.473 32.495 1.00 61.44 83 LEU A CA 1
ATOM 717 C C . LEU A 1 83 ? -35.130 -10.981 32.591 1.00 61.44 83 LEU A C 1
ATOM 719 O O . LEU A 1 83 ? -34.443 -10.220 33.268 1.00 61.44 83 LEU A O 1
ATOM 723 N N . TRP A 1 84 ? -36.161 -10.565 31.869 1.00 62.56 84 TRP A N 1
ATOM 724 C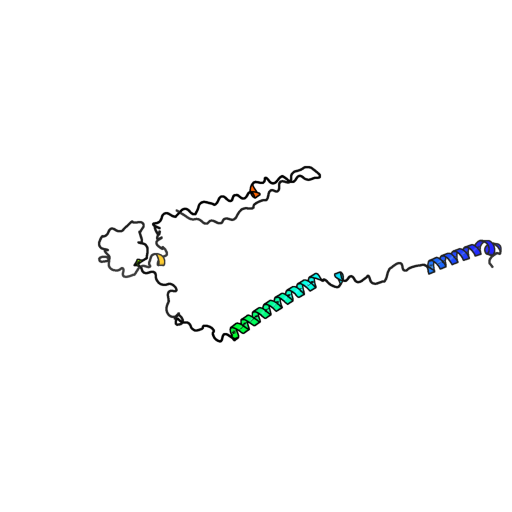 CA . TRP A 1 84 ? -36.911 -9.396 32.259 1.00 62.56 84 TRP A CA 1
ATOM 725 C C . TRP A 1 84 ? -37.442 -9.713 33.661 1.00 62.56 84 TRP A C 1
ATOM 727 O O . TRP A 1 84 ? -38.316 -10.563 33.817 1.00 62.56 84 TRP A O 1
ATOM 737 N N . LEU A 1 85 ? -36.814 -9.140 34.692 1.00 72.81 85 LEU A N 1
ATOM 738 C CA . LEU A 1 85 ? -37.290 -9.277 36.073 1.00 72.81 85 LEU A CA 1
ATOM 739 C C . LEU A 1 85 ? -38.705 -8.700 36.205 1.00 72.81 85 LEU A C 1
ATOM 741 O O . LEU A 1 85 ? -39.507 -9.178 36.999 1.00 72.81 85 LEU A O 1
ATOM 745 N N . GLU A 1 86 ? -39.002 -7.700 35.379 1.00 71.00 86 GLU A N 1
ATOM 746 C CA . GLU A 1 86 ? -40.319 -7.109 35.210 1.00 71.00 86 GLU A CA 1
ATOM 747 C C . GLU A 1 86 ? -40.964 -7.672 33.940 1.00 71.00 86 GLU A C 1
ATOM 749 O O . GLU A 1 86 ? -40.265 -7.864 32.946 1.00 71.00 86 GLU A O 1
ATOM 754 N N . PRO A 1 87 ? -42.276 -7.960 33.919 1.00 72.56 87 PRO A N 1
ATOM 755 C CA . PRO A 1 87 ? -42.938 -8.362 32.684 1.00 72.56 87 PRO A CA 1
ATOM 756 C C . PRO A 1 87 ? -42.679 -7.318 31.595 1.00 72.56 87 PRO A C 1
ATOM 758 O O . PRO A 1 87 ? -42.585 -6.122 31.875 1.00 72.56 87 PRO A O 1
ATOM 761 N N . ARG A 1 88 ? -42.564 -7.766 30.338 1.00 68.81 88 ARG A N 1
ATOM 762 C CA . ARG A 1 88 ? -42.431 -6.833 29.216 1.00 68.81 88 ARG A CA 1
ATOM 763 C C . ARG A 1 88 ? -43.560 -5.795 29.291 1.00 68.81 88 ARG A C 1
ATOM 765 O O . ARG A 1 88 ? -44.711 -6.219 29.417 1.00 68.81 88 ARG A O 1
ATOM 772 N N . PRO A 1 89 ? -43.252 -4.490 29.189 1.00 67.25 89 PRO A N 1
ATOM 773 C CA . PRO A 1 89 ? -44.273 -3.454 29.266 1.00 67.25 89 PRO A CA 1
AT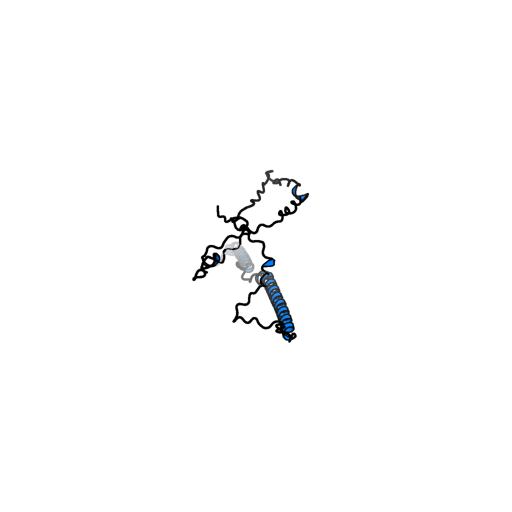OM 774 C C . PRO A 1 89 ? -45.339 -3.721 28.207 1.00 67.25 89 PRO A C 1
ATOM 776 O O . PRO A 1 89 ? -45.023 -4.009 27.043 1.00 67.25 89 PRO A O 1
ATOM 779 N N . ASN A 1 90 ? -46.607 -3.686 28.617 1.00 74.12 90 ASN A N 1
ATOM 780 C CA . ASN A 1 90 ? -47.707 -3.936 27.705 1.00 74.12 90 ASN A CA 1
ATOM 781 C C . ASN A 1 90 ? -48.006 -2.642 26.953 1.00 74.12 90 ASN A C 1
ATOM 783 O O . ASN A 1 90 ? -48.818 -1.826 27.385 1.00 74.12 90 ASN A O 1
ATOM 787 N N . PHE A 1 91 ? -47.374 -2.471 25.792 1.00 71.19 91 PHE A N 1
ATOM 788 C CA . PHE A 1 91 ? -47.566 -1.292 24.944 1.00 71.19 91 PHE A CA 1
ATOM 789 C C . PHE A 1 91 ? -49.012 -1.098 24.440 1.00 71.19 91 PHE A C 1
ATOM 791 O O . PHE A 1 91 ? -49.276 -0.094 23.781 1.00 71.19 91 PHE A O 1
ATOM 798 N N . LEU A 1 92 ? -49.960 -2.007 24.730 1.00 74.12 92 LEU A N 1
ATOM 799 C CA . LEU A 1 92 ? -51.385 -1.744 24.486 1.00 74.12 92 LEU A CA 1
ATOM 800 C C . LEU A 1 92 ? -51.931 -0.634 25.395 1.00 74.12 92 LEU A C 1
ATOM 802 O O . LEU A 1 92 ? -52.841 0.083 24.983 1.00 74.12 92 LEU A O 1
ATOM 806 N N . ASN A 1 93 ? -51.373 -0.455 26.596 1.00 71.38 93 ASN A N 1
ATOM 807 C CA . ASN A 1 93 ? -51.743 0.630 27.497 1.00 71.38 93 ASN A CA 1
ATOM 808 C C . ASN A 1 93 ? -50.633 1.687 27.524 1.00 71.38 93 ASN A C 1
ATOM 810 O O . ASN A 1 93 ? -49.447 1.369 27.488 1.00 71.38 93 ASN A O 1
ATOM 814 N N . ARG A 1 94 ? -51.006 2.974 27.594 1.00 69.38 94 ARG A N 1
ATOM 815 C CA . ARG A 1 94 ? -50.044 4.079 27.754 1.00 69.38 94 ARG A CA 1
ATOM 816 C C . ARG A 1 94 ? -49.423 4.027 29.153 1.00 69.38 94 ARG A C 1
ATOM 818 O O . ARG A 1 94 ? -49.873 4.723 30.062 1.00 69.38 94 ARG A O 1
ATOM 825 N N . GLU A 1 95 ? -48.405 3.199 29.329 1.00 66.81 95 GLU A N 1
ATOM 826 C CA . GLU A 1 95 ? -47.602 3.158 30.548 1.00 66.81 95 GLU A CA 1
ATOM 827 C C . GLU A 1 95 ? -46.715 4.410 30.614 1.00 66.81 95 GLU A C 1
ATOM 829 O O . GLU A 1 95 ? -46.011 4.763 29.664 1.00 66.81 95 GLU A O 1
ATOM 834 N N . LYS A 1 96 ? -46.793 5.148 31.726 1.00 64.44 96 LYS A N 1
ATOM 835 C CA . LYS A 1 96 ? -45.975 6.347 31.935 1.00 64.44 96 LYS A CA 1
ATOM 836 C C . LYS A 1 96 ? -44.554 5.897 32.282 1.00 64.44 96 LYS A C 1
ATOM 838 O O . LYS A 1 96 ? -44.366 5.248 33.302 1.00 64.44 96 LYS A O 1
ATOM 843 N N . LEU A 1 97 ? -43.565 6.291 31.472 1.00 65.38 97 LEU A N 1
ATOM 844 C CA . LEU A 1 97 ? -42.141 5.954 31.668 1.00 65.38 97 LEU A CA 1
ATOM 845 C C . LEU A 1 97 ? -41.560 6.435 33.011 1.00 65.38 97 LEU A C 1
ATOM 847 O O . LEU A 1 97 ? -40.508 5.964 33.430 1.00 65.38 97 LEU A O 1
ATOM 851 N N . PHE A 1 98 ? -42.225 7.383 33.676 1.00 70.69 98 PHE A N 1
ATOM 852 C CA . PHE A 1 98 ? -41.776 7.980 34.928 1.00 70.69 98 PHE A CA 1
ATOM 853 C C . PHE A 1 98 ? -42.865 7.868 35.993 1.00 70.69 98 PHE A C 1
ATOM 855 O O . PHE A 1 98 ? -44.046 8.099 35.711 1.00 70.69 98 PHE A O 1
ATOM 862 N N . ALA A 1 99 ? -42.457 7.570 37.229 1.00 73.81 99 ALA A N 1
ATOM 863 C CA . ALA A 1 99 ? -43.345 7.603 38.382 1.00 73.81 99 ALA A CA 1
ATOM 864 C C . ALA A 1 99 ? -43.988 8.993 38.494 1.00 73.81 99 ALA A C 1
ATOM 866 O O . ALA A 1 99 ? -43.300 10.018 38.484 1.00 73.81 99 ALA A O 1
ATOM 867 N N . THR A 1 100 ? -45.317 9.044 38.586 1.00 68.50 100 THR A N 1
ATOM 868 C CA . THR A 1 100 ? -46.007 10.313 38.813 1.00 68.50 100 THR A CA 1
ATOM 869 C C . THR A 1 100 ? -45.629 10.822 40.192 1.00 68.50 100 THR A C 1
ATOM 871 O O . THR A 1 100 ? -45.959 10.196 41.200 1.00 68.50 100 THR A O 1
ATOM 874 N N . ARG A 1 101 ? -44.944 11.965 40.229 1.00 69.81 101 ARG A N 1
ATOM 875 C CA . ARG A 1 101 ? -44.676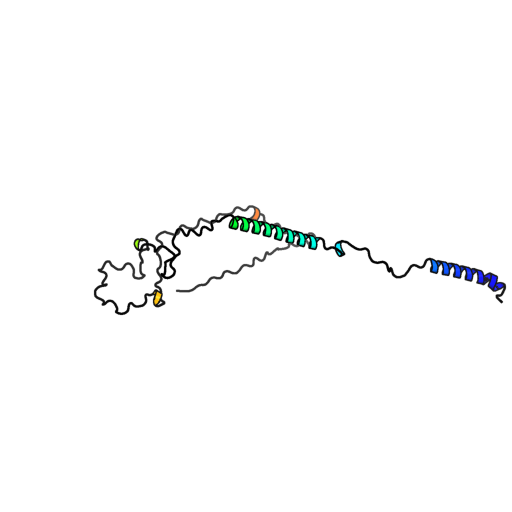 12.707 41.458 1.00 69.81 101 ARG A CA 1
ATOM 876 C C . ARG A 1 101 ? -46.006 12.910 42.209 1.00 69.81 101 ARG A C 1
ATOM 878 O O . ARG A 1 101 ? -46.959 13.389 41.588 1.00 69.81 101 ARG A O 1
ATOM 885 N N . PRO A 1 102 ? -46.121 12.524 43.493 1.00 75.81 102 PRO A N 1
ATOM 886 C CA . PRO A 1 102 ? -47.364 12.699 44.233 1.00 75.81 102 PRO A CA 1
ATOM 887 C C . PRO A 1 102 ? -47.699 14.188 44.309 1.00 75.81 102 PRO A C 1
ATOM 889 O O . PRO A 1 102 ? -46.802 15.011 44.516 1.00 75.81 102 PRO A O 1
ATOM 892 N N . TYR A 1 103 ? -48.983 14.522 44.147 1.00 72.50 103 TYR A N 1
ATOM 893 C CA . TYR A 1 103 ? -49.471 15.906 44.113 1.00 72.50 103 TYR A CA 1
ATOM 894 C C . TYR A 1 103 ? -48.988 16.726 45.319 1.00 72.50 103 TYR A C 1
ATOM 896 O O . TYR A 1 103 ? -48.639 17.890 45.172 1.00 72.50 103 TYR A O 1
ATOM 904 N N . SER A 1 104 ? -48.855 16.084 46.484 1.00 76.31 104 SER A N 1
ATOM 905 C CA . SER A 1 104 ? -48.338 16.678 47.726 1.00 76.31 104 SER A CA 1
ATOM 906 C C . SER A 1 104 ? -46.932 17.268 47.627 1.00 76.31 104 SER A C 1
ATOM 908 O O . SER A 1 104 ? -46.561 18.099 48.446 1.00 76.31 104 SER A O 1
ATOM 910 N N . SER A 1 105 ? -46.132 16.826 46.660 1.00 74.31 105 SER A N 1
ATOM 911 C CA . SER A 1 105 ? -44.769 17.316 46.467 1.00 74.31 105 SER A CA 1
ATOM 912 C C . SER A 1 105 ? -44.660 18.351 45.349 1.00 74.31 105 SER A C 1
ATOM 914 O O . SER A 1 105 ? -43.551 18.814 45.087 1.00 74.31 105 SER A O 1
ATOM 916 N N . LEU A 1 106 ? -45.753 18.691 44.659 1.00 69.31 106 LEU A N 1
ATOM 917 C CA . LEU A 1 106 ? -45.749 19.807 43.717 1.00 69.31 106 LEU A CA 1
ATOM 918 C C . LEU A 1 106 ? -45.613 21.122 44.502 1.00 69.31 106 LEU A C 1
ATOM 920 O O . LEU A 1 106 ? -46.232 21.253 45.558 1.00 69.31 106 LEU A O 1
ATOM 924 N N . PRO A 1 107 ? -44.807 22.087 44.027 1.00 67.06 107 PRO A N 1
ATOM 925 C CA . PRO A 1 107 ? -44.806 23.421 44.615 1.00 67.06 107 PRO A CA 1
ATOM 926 C C . PRO A 1 107 ? -46.217 24.023 44.535 1.00 67.06 107 PRO A C 1
ATOM 928 O O . PRO A 1 107 ? -46.943 23.776 43.569 1.00 67.06 107 PRO A O 1
ATOM 931 N N . GLU A 1 108 ? -46.602 24.799 45.550 1.00 67.38 108 GLU A N 1
ATOM 932 C CA . GLU A 1 108 ? -47.857 25.556 45.548 1.00 67.38 108 GLU A CA 1
ATOM 933 C C . GLU A 1 108 ? -47.887 26.449 44.299 1.00 67.38 108 GLU A C 1
ATOM 935 O O . GLU A 1 108 ? -47.013 27.296 44.106 1.00 67.38 108 GLU A O 1
ATOM 940 N N . VAL A 1 109 ? -48.859 26.223 43.413 1.00 61.31 109 VAL A N 1
ATOM 941 C CA . VAL A 1 109 ? -49.018 27.029 42.200 1.00 61.31 109 VAL A CA 1
ATOM 942 C C . VAL A 1 109 ? -49.601 28.376 42.618 1.00 61.31 109 VAL A C 1
ATOM 944 O O . VAL A 1 109 ? -50.800 28.494 42.863 1.00 61.31 109 VAL A O 1
ATOM 947 N N . VAL A 1 110 ? -48.751 29.395 42.719 1.00 58.19 110 VAL A N 1
ATOM 948 C CA . VAL A 1 110 ? -49.189 30.778 42.925 1.00 58.19 110 VAL A CA 1
ATOM 949 C C . VAL A 1 110 ? -49.529 31.359 41.556 1.00 58.19 110 VAL A C 1
ATOM 951 O O . VAL A 1 110 ? -48.651 31.579 40.728 1.00 58.19 110 VAL A O 1
ATOM 954 N N . THR A 1 111 ? -50.815 31.574 41.287 1.00 61.94 111 THR A N 1
ATOM 955 C CA . THR A 1 111 ? -51.249 32.272 40.070 1.00 61.94 111 THR A CA 1
ATOM 956 C C . THR A 1 111 ? -50.838 33.747 40.119 1.00 61.94 111 THR A C 1
ATOM 958 O O . THR A 1 111 ? -50.765 34.320 41.206 1.00 61.94 111 THR A O 1
ATOM 961 N N . ILE A 1 112 ? -50.665 34.397 38.961 1.00 62.59 112 ILE A N 1
ATOM 962 C CA . ILE A 1 112 ? -50.388 35.849 38.839 1.00 62.59 112 ILE A CA 1
ATOM 963 C C . ILE A 1 112 ? -51.379 36.747 39.603 1.00 62.59 112 ILE A C 1
ATOM 965 O O . ILE A 1 112 ? -51.048 37.876 39.950 1.00 62.59 112 ILE A O 1
ATOM 969 N N . TYR A 1 113 ? -52.574 36.243 39.921 1.00 54.44 113 TYR A N 1
ATOM 970 C CA . TYR A 1 113 ? -53.584 36.941 40.721 1.00 54.44 113 TYR A CA 1
ATOM 971 C C . TYR A 1 113 ? -53.399 36.786 42.246 1.00 54.44 113 TYR A C 1
ATOM 973 O O . TYR A 1 113 ? -54.285 37.151 43.016 1.00 54.44 113 TYR A O 1
ATOM 981 N N . GLY A 1 114 ? -52.252 36.271 42.699 1.00 61.81 114 GLY A N 1
ATOM 982 C CA . GLY A 1 114 ? -51.961 36.039 44.113 1.00 61.81 114 GLY A CA 1
ATOM 983 C C . GLY A 1 114 ? -52.687 34.817 44.684 1.00 61.81 114 GLY A C 1
ATOM 984 O O . GLY A 1 114 ? -53.358 34.069 43.970 1.00 61.81 114 GLY A O 1
ATOM 985 N N . LYS A 1 115 ? -52.520 34.581 45.992 1.00 60.41 115 LYS A N 1
ATOM 986 C CA . LYS A 1 115 ? -53.221 33.504 46.708 1.00 60.41 115 LYS A CA 1
ATOM 987 C C . LYS A 1 115 ? -54.723 33.784 46.653 1.00 60.41 115 LYS A C 1
ATOM 989 O O . LYS A 1 115 ? -55.161 34.808 47.176 1.00 60.41 115 LYS A O 1
ATOM 994 N N . GLN A 1 116 ? -55.507 32.895 46.039 1.00 57.44 116 GLN A N 1
ATOM 995 C CA . GLN A 1 116 ? -56.965 32.998 46.120 1.00 57.44 116 GLN A CA 1
ATOM 996 C C . GLN A 1 116 ? -57.365 32.998 47.606 1.00 57.44 116 GLN A C 1
ATOM 998 O O . GLN A 1 116 ? -56.844 32.173 48.365 1.00 57.44 116 GLN A O 1
ATOM 1003 N N . PRO A 1 117 ? -58.226 33.930 48.057 1.00 61.19 117 PRO A N 1
ATOM 1004 C CA . PRO A 1 117 ? -58.638 33.970 49.452 1.00 61.19 117 PRO A CA 1
ATOM 1005 C C . PRO A 1 117 ? -59.268 32.623 49.837 1.00 61.19 117 PRO A C 1
ATOM 1007 O O . PRO A 1 117 ? -59.896 31.993 48.982 1.00 61.19 117 PRO A O 1
ATOM 1010 N N . PRO A 1 118 ? -59.143 32.183 51.105 1.00 57.94 118 PRO A N 1
ATOM 1011 C CA . PRO A 1 118 ? -59.772 30.968 51.620 1.00 57.94 118 PRO A CA 1
ATOM 1012 C C . PRO A 1 118 ? -61.291 31.172 51.760 1.00 57.94 118 PRO A C 1
ATOM 1014 O O . PRO A 1 118 ? -61.864 31.089 52.840 1.00 57.94 118 PRO A O 1
ATOM 1017 N N . GLY A 1 119 ? -61.951 31.520 50.660 1.00 52.88 119 GLY A N 1
ATOM 1018 C CA . GLY A 1 119 ? -63.387 31.406 50.498 1.00 52.88 119 GLY A CA 1
ATOM 1019 C C . GLY A 1 119 ? -63.717 29.986 50.043 1.00 52.88 119 GLY A C 1
ATOM 1020 O O . GLY A 1 119 ? -62.863 29.320 49.448 1.00 52.88 119 GLY A O 1
ATOM 1021 N N . PRO A 1 120 ? -64.935 29.493 50.316 1.00 48.25 120 PRO A N 1
ATOM 1022 C CA . PRO A 1 120 ? -65.355 28.201 49.802 1.00 48.25 120 PRO A CA 1
ATOM 1023 C C . PRO A 1 120 ? -65.148 28.215 48.291 1.00 48.25 120 PRO A C 1
ATOM 1025 O O . PRO A 1 120 ? -65.613 29.130 47.610 1.00 48.25 120 PRO A O 1
ATOM 1028 N N . LEU A 1 121 ? -64.420 27.224 47.778 1.00 46.44 121 LEU A N 1
ATOM 1029 C CA . LEU A 1 121 ? -64.323 26.981 46.348 1.00 46.44 121 LEU A CA 1
ATOM 1030 C C . LEU A 1 121 ? -65.761 26.909 45.822 1.00 46.44 121 LEU A C 1
ATOM 1032 O O . LEU A 1 121 ? -66.434 25.901 46.029 1.00 46.44 121 LEU A O 1
ATOM 1036 N N . ILE A 1 122 ? -66.266 27.965 45.172 1.00 45.00 122 ILE A N 1
ATOM 1037 C CA . ILE A 1 122 ? -67.573 27.936 44.500 1.00 45.00 122 ILE A CA 1
ATOM 1038 C C . ILE A 1 122 ? -67.403 27.152 43.191 1.00 45.00 122 ILE A C 1
ATOM 1040 O O . ILE A 1 122 ? -67.637 27.627 42.089 1.00 45.00 122 ILE A O 1
ATOM 1044 N N . TYR A 1 123 ? -66.993 25.894 43.324 1.00 45.69 123 TYR A N 1
ATOM 1045 C CA . TYR A 1 123 ? -67.247 24.828 42.369 1.00 45.69 123 TYR A CA 1
ATOM 1046 C C . TYR A 1 123 ? -68.509 24.103 42.839 1.00 45.69 123 TYR A C 1
ATOM 1048 O O . TYR A 1 123 ? -68.482 22.956 43.273 1.00 45.69 123 TYR A O 1
ATOM 1056 N N . GLY A 1 124 ? -69.627 24.827 42.826 1.00 45.47 124 GLY A N 1
ATOM 1057 C CA . GLY A 1 124 ? -70.917 24.300 43.275 1.00 45.47 124 GLY A CA 1
ATOM 1058 C C . GLY A 1 124 ? -72.140 25.013 42.707 1.00 45.47 124 GLY A C 1
ATOM 1059 O O . GLY A 1 124 ? -73.206 24.413 42.686 1.00 45.47 124 GLY A O 1
ATOM 1060 N N . MET A 1 125 ? -71.999 26.247 42.206 1.00 44.94 125 MET A N 1
ATOM 1061 C CA . MET A 1 125 ? -73.125 27.011 41.639 1.00 44.94 125 MET A CA 1
ATOM 1062 C C . MET A 1 125 ? -72.959 27.393 40.166 1.00 44.94 125 MET A C 1
ATOM 1064 O O . MET A 1 125 ? -73.910 27.882 39.564 1.00 44.94 125 MET A O 1
ATOM 1068 N N . LEU A 1 126 ? -71.807 27.124 39.544 1.00 49.34 126 LEU A N 1
ATOM 1069 C CA . LEU A 1 126 ? -71.760 27.066 38.085 1.00 49.34 126 LEU A CA 1
ATOM 1070 C C . 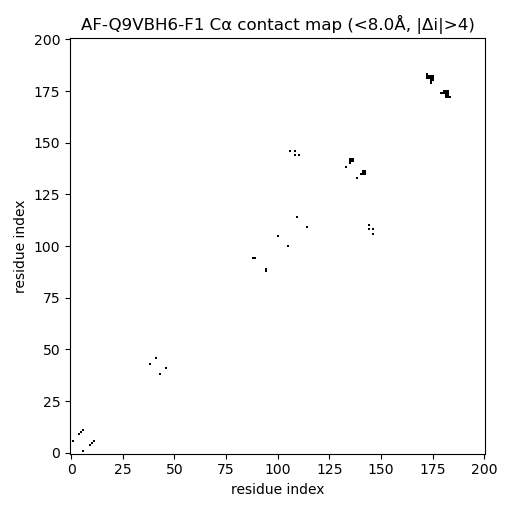LEU A 1 126 ? -72.101 25.631 37.676 1.00 49.34 126 LEU A C 1
ATOM 1072 O O . LEU A 1 126 ? -71.445 24.708 38.175 1.00 49.34 126 LEU A O 1
ATOM 1076 N N . PRO A 1 127 ? -73.098 25.406 36.796 1.00 46.06 127 PRO A N 1
ATOM 1077 C CA . PRO A 1 127 ? -73.281 24.084 36.219 1.00 46.06 127 PRO A CA 1
ATOM 1078 C C . PRO A 1 127 ? -71.932 23.647 35.650 1.00 46.06 127 PRO A C 1
ATOM 1080 O O . PRO A 1 127 ? -71.258 24.445 34.991 1.00 46.06 127 PRO A O 1
ATOM 1083 N N . LYS A 1 128 ? -71.517 22.402 35.931 1.00 48.94 128 LYS A N 1
ATOM 1084 C CA . LYS A 1 128 ? -70.385 21.785 35.226 1.00 48.94 128 LYS A CA 1
ATOM 1085 C C . LYS A 1 128 ? -70.565 22.130 33.747 1.00 48.94 128 LYS A C 1
ATOM 1087 O O . LYS A 1 128 ? -71.627 21.790 33.216 1.00 48.94 128 LYS A O 1
ATOM 1092 N N . PRO A 1 129 ? -69.624 22.834 33.096 1.00 49.12 129 PRO A N 1
ATOM 1093 C CA . PRO A 1 129 ? -69.800 23.136 31.690 1.00 49.12 129 PRO A CA 1
ATOM 1094 C C . PRO A 1 129 ? -69.983 21.794 30.977 1.00 49.12 129 PRO A C 1
ATOM 1096 O O . PRO A 1 129 ? -69.182 20.876 31.157 1.00 49.12 129 PRO A O 1
ATOM 1099 N N . ALA A 1 130 ? -71.086 21.651 30.236 1.00 61.62 130 ALA A N 1
ATOM 1100 C CA . ALA A 1 130 ? -71.443 20.401 29.556 1.00 61.62 130 ALA A CA 1
ATOM 1101 C C . ALA A 1 130 ? -70.335 19.932 28.598 1.00 61.62 130 ALA A C 1
ATOM 1103 O O . ALA A 1 130 ? -70.215 18.751 28.285 1.00 61.62 130 ALA A O 1
ATOM 1104 N N . VAL A 1 131 ? -69.489 20.871 28.179 1.00 60.16 131 VAL A N 1
ATOM 1105 C CA . VAL A 1 131 ? -68.249 20.624 27.467 1.00 60.16 131 VAL A CA 1
ATOM 1106 C C . VAL A 1 131 ? -67.112 20.944 28.425 1.00 60.16 131 VAL A C 1
ATOM 1108 O O . VAL A 1 131 ? -66.912 22.102 28.792 1.00 60.16 131 VAL A O 1
ATOM 1111 N N . VAL A 1 132 ? -66.347 19.927 28.821 1.00 58.22 132 VAL A N 1
ATOM 1112 C CA . VAL A 1 132 ? -65.028 20.147 29.417 1.00 58.22 132 VAL A CA 1
ATOM 1113 C C . VAL A 1 132 ? -64.209 20.864 28.344 1.00 58.22 132 VAL A C 1
ATOM 1115 O O . VAL A 1 132 ? -63.764 20.242 27.379 1.00 58.22 132 VAL A O 1
ATOM 1118 N N . GLY A 1 133 ? -64.103 22.191 28.441 1.00 66.19 133 GLY A N 1
ATOM 1119 C CA . GLY A 1 133 ? -63.253 22.971 27.551 1.00 66.19 133 GLY A CA 1
ATOM 1120 C C . GLY A 1 133 ? -61.845 22.379 27.556 1.00 66.19 133 GLY A C 1
ATOM 1121 O O . GLY A 1 133 ? -61.380 21.874 28.581 1.00 66.19 133 GLY A O 1
ATOM 1122 N N . ARG A 1 134 ? -61.172 22.393 26.400 1.00 64.81 134 ARG A N 1
ATOM 1123 C CA . ARG A 1 134 ? -59.767 21.972 26.318 1.00 64.81 134 ARG A CA 1
ATOM 1124 C C . ARG A 1 134 ? -58.976 22.763 27.362 1.00 64.81 134 ARG A C 1
ATOM 1126 O O . ARG A 1 134 ? -59.139 23.978 27.443 1.00 64.81 134 ARG A O 1
ATOM 1133 N N . CYS A 1 135 ? -58.152 22.081 28.159 1.00 65.69 135 CYS A N 1
ATOM 1134 C CA . CYS A 1 135 ? -57.296 22.763 29.129 1.00 65.69 135 CYS A CA 1
ATOM 1135 C C . CYS A 1 135 ? -56.378 23.775 28.412 1.00 65.69 135 CYS A C 1
ATOM 1137 O O . CYS A 1 135 ? -56.164 23.613 27.208 1.00 65.69 135 CYS A O 1
ATOM 1139 N N . PRO A 1 136 ? -55.793 24.764 29.114 1.00 61.31 136 PRO A N 1
ATOM 1140 C CA . PRO A 1 136 ? -54.920 25.780 28.512 1.00 61.31 136 PRO A CA 1
ATOM 1141 C C . PRO A 1 136 ? -53.833 25.175 27.602 1.00 61.31 136 PRO A C 1
ATOM 1143 O O . PRO A 1 136 ? -53.583 25.640 26.493 1.00 61.31 136 PRO A O 1
ATOM 1146 N N . THR A 1 137 ? -53.266 24.031 28.000 1.00 57.44 137 THR A N 1
ATOM 1147 C CA . THR A 1 137 ? -52.309 23.270 27.181 1.00 57.44 137 THR A CA 1
ATOM 1148 C C . THR A 1 137 ? -52.919 22.739 25.876 1.00 57.44 137 THR A C 1
ATOM 1150 O O . THR A 1 137 ? -52.285 22.790 24.828 1.00 57.44 137 THR A O 1
ATOM 1153 N N . CYS A 1 138 ? -54.152 22.228 25.913 1.00 62.62 138 CYS A N 1
ATOM 1154 C CA . CYS A 1 138 ? -54.860 21.685 24.750 1.00 62.62 138 CYS A CA 1
ATOM 1155 C C . CYS A 1 138 ? -55.576 22.752 23.902 1.00 62.62 138 CYS A C 1
ATOM 1157 O O . CYS A 1 138 ? -55.963 22.447 22.774 1.00 62.62 138 CYS A O 1
ATOM 1159 N N . SER A 1 139 ? -55.785 23.964 24.425 1.00 69.56 139 SER A N 1
ATOM 1160 C CA . SER A 1 139 ? -56.271 25.129 23.674 1.00 69.56 139 SER A CA 1
ATOM 1161 C C . SER A 1 139 ? -55.136 25.948 23.043 1.00 69.56 139 SER A C 1
ATOM 1163 O O . SER A 1 139 ? -55.414 26.932 22.365 1.00 69.56 139 SER A O 1
ATOM 1165 N N . GLY A 1 140 ? -53.877 25.519 23.210 1.00 69.00 140 GLY A N 1
ATOM 1166 C CA . GLY A 1 140 ? -52.702 26.149 22.601 1.00 69.00 140 GLY A CA 1
ATOM 1167 C C . GLY A 1 140 ? -52.144 27.338 23.382 1.00 69.00 140 GLY A C 1
ATOM 1168 O O . GLY A 1 140 ? -51.268 28.025 22.871 1.00 69.00 140 GLY A O 1
ATOM 1169 N N . ASN A 1 141 ? -52.616 27.569 24.608 1.00 68.38 141 ASN A N 1
ATOM 1170 C CA . ASN A 1 141 ? -52.175 28.674 25.450 1.00 68.38 141 ASN A CA 1
ATOM 1171 C C . ASN A 1 141 ? -51.786 28.147 26.846 1.00 68.38 141 ASN A C 1
ATOM 1173 O O . ASN A 1 141 ? -52.568 28.269 27.789 1.00 68.38 141 ASN A O 1
ATOM 1177 N N . PRO A 1 142 ? -50.642 27.450 26.992 1.00 64.88 142 PRO A N 1
ATOM 1178 C CA . PRO A 1 142 ? -50.239 26.896 28.280 1.00 64.88 142 PRO A CA 1
ATOM 1179 C C . PRO A 1 142 ? -49.999 28.026 29.292 1.00 64.88 142 PRO A C 1
ATOM 1181 O O . PRO A 1 142 ? -49.221 28.938 29.028 1.00 64.88 142 PRO A O 1
ATOM 1184 N N . GLU A 1 143 ? -50.638 27.956 30.463 1.00 68.69 143 GLU A N 1
ATOM 1185 C CA . GLU A 1 143 ? -50.345 28.878 31.566 1.00 68.69 143 GLU A CA 1
ATOM 1186 C C . GLU A 1 143 ? -48.861 28.760 31.951 1.00 68.69 143 GLU A C 1
ATOM 1188 O O . GLU A 1 143 ? -48.385 27.688 32.337 1.00 68.69 143 GLU A O 1
ATOM 1193 N N . ARG A 1 144 ? -48.110 29.861 31.824 1.00 64.38 144 ARG A N 1
ATOM 1194 C CA . ARG A 1 144 ? -46.704 29.942 32.234 1.00 64.38 144 ARG A CA 1
ATOM 1195 C C . ARG A 1 144 ? -46.637 29.916 33.760 1.00 64.38 144 ARG A C 1
ATOM 1197 O O . ARG A 1 144 ? -46.789 30.940 34.414 1.00 64.38 144 ARG A O 1
ATOM 1204 N N . THR A 1 145 ? -46.417 28.741 34.342 1.00 63.06 145 THR A N 1
ATOM 1205 C CA . THR A 1 145 ? -46.167 28.617 35.782 1.00 63.06 145 THR A CA 1
ATOM 1206 C C . THR A 1 145 ? -44.744 29.074 36.094 1.00 63.06 145 THR A C 1
ATOM 1208 O O . THR A 1 145 ? -43.782 28.378 35.761 1.00 63.06 145 THR A O 1
ATOM 1211 N N . GLU A 1 146 ? -44.592 30.224 36.742 1.00 63.28 146 GLU A N 1
ATOM 1212 C CA . GLU A 1 146 ? -43.312 30.638 37.317 1.00 63.28 146 GLU A CA 1
ATOM 1213 C C . GLU A 1 146 ? -43.125 29.925 38.658 1.00 63.28 146 GLU A C 1
ATOM 1215 O O . GLU A 1 146 ? -43.849 30.160 39.623 1.00 63.28 146 GLU A O 1
ATOM 1220 N N . VAL A 1 147 ? -42.175 28.991 38.718 1.00 66.81 147 VAL A N 1
ATOM 1221 C CA . VAL A 1 147 ? -41.833 28.315 39.972 1.00 66.81 147 VAL A CA 1
ATOM 1222 C C . VAL A 1 147 ? -41.017 29.291 40.813 1.00 66.81 147 VAL A C 1
ATOM 1224 O O . VAL A 1 147 ? -39.842 29.522 40.528 1.00 66.81 147 VAL A O 1
ATOM 1227 N N . ALA A 1 148 ? -41.624 29.861 41.854 1.00 67.38 148 ALA A N 1
ATOM 1228 C CA . ALA A 1 148 ? -40.895 30.625 42.859 1.00 67.38 148 ALA A CA 1
ATOM 1229 C C . ALA A 1 148 ? -39.935 29.677 43.600 1.00 67.38 148 ALA A C 1
ATOM 1231 O O . ALA A 1 148 ? -40.355 28.894 44.450 1.00 67.38 148 ALA A O 1
ATOM 1232 N N . ILE A 1 149 ? -38.648 29.698 43.242 1.00 64.62 149 ILE A N 1
ATOM 1233 C CA . ILE A 1 149 ? -37.597 28.977 43.970 1.00 64.62 149 ILE A CA 1
ATOM 1234 C C . ILE A 1 149 ? -37.359 29.757 45.276 1.00 64.62 149 ILE A C 1
ATOM 1236 O O . ILE A 1 149 ? -36.907 30.898 45.199 1.00 64.62 149 ILE A O 1
ATOM 1240 N N . PRO A 1 150 ? -37.677 29.199 46.461 1.00 63.47 150 PRO A N 1
ATOM 1241 C CA . PRO A 1 150 ? -37.631 29.947 47.721 1.00 63.47 150 PRO A CA 1
ATOM 1242 C C . PRO A 1 150 ? -36.205 30.288 48.182 1.00 63.47 150 PRO A C 1
ATOM 1244 O O . PRO A 1 150 ? -36.023 31.194 48.991 1.00 63.47 150 PRO A O 1
ATOM 1247 N N . GLU A 1 151 ? -35.186 29.581 47.687 1.00 73.56 151 GLU A N 1
ATOM 1248 C CA . GLU A 1 151 ? -33.793 29.810 48.071 1.00 73.56 151 GLU A CA 1
ATOM 1249 C C . GLU A 1 151 ? -33.119 30.875 47.197 1.00 73.56 151 GLU A C 1
ATOM 1251 O O . GLU A 1 151 ? -33.108 30.792 45.965 1.00 73.56 151 GLU A O 1
ATOM 1256 N N . GLN A 1 152 ? -32.487 31.858 47.850 1.00 65.06 152 GLN A N 1
ATOM 1257 C CA . GLN A 1 152 ? -31.538 32.766 47.207 1.00 65.06 152 GLN A CA 1
ATOM 1258 C C . GLN A 1 152 ? -30.439 31.924 46.548 1.00 65.06 152 GLN A C 1
ATOM 1260 O O . GLN A 1 152 ? -29.729 31.195 47.241 1.00 65.06 152 GLN A O 1
ATOM 1265 N N . ARG A 1 153 ? -30.298 32.011 45.215 1.00 65.94 153 ARG A N 1
ATOM 1266 C CA . ARG A 1 153 ? -29.210 31.350 44.472 1.00 65.94 153 ARG A CA 1
ATOM 1267 C C . ARG A 1 153 ? -27.892 31.644 45.183 1.00 65.94 153 ARG A C 1
ATOM 1269 O O . ARG A 1 153 ? -27.452 32.792 45.197 1.00 65.94 153 ARG A O 1
ATOM 1276 N N . THR A 1 154 ? -27.261 30.616 45.744 1.00 63.28 154 THR A N 1
ATOM 1277 C CA . THR A 1 154 ? -25.888 30.725 46.229 1.00 63.28 154 THR A CA 1
ATOM 1278 C C . THR A 1 154 ? -25.035 31.241 45.068 1.00 63.28 154 THR A C 1
ATOM 1280 O O . THR A 1 154 ? -25.068 30.646 43.983 1.00 63.28 154 THR A O 1
ATOM 1283 N N . PRO A 1 155 ? -24.329 32.377 45.225 1.00 61.97 155 PRO A N 1
ATOM 1284 C CA . PRO A 1 155 ? -23.449 32.874 44.182 1.00 61.97 155 PRO A CA 1
ATOM 1285 C C . PRO A 1 155 ? -22.476 31.756 43.822 1.00 61.97 155 PRO A C 1
ATOM 1287 O O . PRO A 1 155 ? -21.845 31.176 44.711 1.00 61.97 155 PRO A O 1
ATOM 1290 N N . TRP A 1 156 ? -22.395 31.415 42.534 1.00 68.50 156 TRP A N 1
ATOM 1291 C CA . TRP A 1 156 ? -21.368 30.510 42.029 1.00 68.50 156 TRP A CA 1
ATOM 1292 C C . TRP A 1 156 ? -20.020 30.909 42.637 1.00 68.50 156 TRP A C 1
ATOM 1294 O O . TRP A 1 156 ? -19.728 32.102 42.745 1.00 68.50 156 TRP A O 1
ATOM 1304 N N . ALA A 1 157 ? -19.243 29.920 43.093 1.00 74.62 157 ALA A N 1
ATOM 1305 C CA . ALA A 1 157 ? -17.977 30.153 43.787 1.00 74.62 157 ALA A CA 1
ATOM 1306 C C . ALA A 1 157 ? -17.146 31.223 43.045 1.00 74.62 157 ALA A C 1
ATOM 1308 O O . ALA A 1 157 ? -17.042 31.135 41.818 1.00 74.62 157 ALA A O 1
ATOM 1309 N N . PRO A 1 158 ? -16.569 32.220 43.745 1.00 70.69 158 PRO A N 1
ATOM 1310 C CA . PRO A 1 158 ? -15.862 33.310 43.084 1.00 70.69 158 PRO A CA 1
ATOM 1311 C C . PRO A 1 158 ? -14.738 32.769 42.196 1.00 70.69 158 PR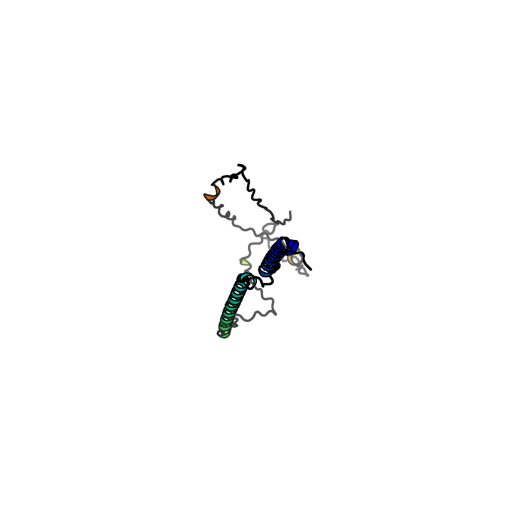O A C 1
ATOM 1313 O O . PRO A 1 158 ? -14.088 31.771 42.530 1.00 70.69 158 PRO A O 1
ATOM 1316 N N . GLU A 1 159 ? -14.509 33.434 41.062 1.00 70.75 159 GLU A N 1
ATOM 1317 C CA . GLU A 1 159 ? -13.481 33.048 40.097 1.00 70.75 159 GLU A CA 1
ATOM 1318 C C . GLU A 1 159 ? -12.118 32.879 40.781 1.00 70.75 159 GLU A C 1
ATOM 1320 O O . GLU A 1 159 ? -11.619 33.755 41.496 1.00 70.75 159 GLU A O 1
ATOM 1325 N N . ARG A 1 160 ? -11.485 31.725 40.561 1.00 69.75 160 ARG A N 1
ATOM 1326 C CA . ARG A 1 160 ? -10.150 31.453 41.097 1.00 69.75 160 ARG A CA 1
ATOM 1327 C C . ARG A 1 160 ? -9.138 32.320 40.347 1.00 69.75 160 ARG A C 1
ATOM 1329 O O . ARG A 1 160 ? -8.911 32.100 39.161 1.00 69.75 160 ARG A O 1
ATOM 1336 N N . LYS A 1 161 ? -8.460 33.248 41.034 1.00 69.75 161 LYS A N 1
ATOM 1337 C CA . LYS A 1 161 ? -7.291 33.950 40.474 1.00 69.75 161 LYS A CA 1
ATOM 1338 C C . LYS A 1 161 ? -6.179 32.930 40.196 1.00 69.75 161 LYS A C 1
ATOM 1340 O O . LYS A 1 161 ? -5.490 32.497 41.116 1.00 69.75 161 LYS A O 1
ATOM 1345 N N . SER A 1 162 ? -5.994 32.522 38.940 1.00 71.75 162 SER A N 1
ATOM 1346 C CA . SER A 1 162 ? -4.875 31.657 38.558 1.00 71.75 162 SER A CA 1
ATOM 1347 C C . SER A 1 162 ? -3.576 32.466 38.556 1.00 71.75 162 SER A C 1
ATOM 1349 O O . SER A 1 162 ? -3.382 33.332 37.703 1.00 71.75 162 SER A O 1
ATOM 1351 N N . TRP A 1 163 ? -2.669 32.195 39.492 1.00 60.69 163 TRP A N 1
ATOM 1352 C CA . TRP A 1 163 ? -1.345 32.819 39.519 1.00 60.69 163 TRP A CA 1
ATOM 1353 C C . TRP A 1 163 ? -0.398 32.056 38.584 1.00 60.69 163 TRP A C 1
ATOM 1355 O O . TRP A 1 163 ? 0.3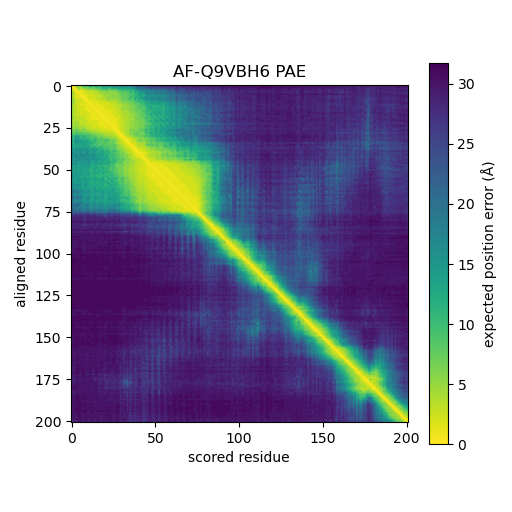91 31.215 39.004 1.00 60.69 163 TRP A O 1
ATOM 1365 N N . ASN A 1 164 ? -0.527 32.281 37.275 1.00 64.44 164 ASN A N 1
ATOM 1366 C CA . ASN A 1 164 ? 0.325 31.632 36.284 1.00 64.44 164 ASN A CA 1
ATOM 1367 C C . ASN A 1 164 ? 1.537 32.533 36.003 1.00 64.44 164 ASN A C 1
ATOM 1369 O O . ASN A 1 164 ? 1.474 33.443 35.184 1.00 64.44 164 ASN A O 1
ATOM 1373 N N . ARG A 1 165 ? 2.664 32.301 36.691 1.00 63.62 165 ARG A N 1
ATOM 1374 C CA . ARG A 1 165 ? 3.897 33.109 36.546 1.00 63.62 165 ARG A CA 1
ATOM 1375 C C . ARG A 1 165 ? 4.365 33.237 35.085 1.00 63.62 165 ARG A C 1
ATOM 1377 O O . ARG A 1 165 ? 4.959 34.241 34.716 1.00 63.62 165 ARG A O 1
ATOM 1384 N N . LYS A 1 166 ? 4.038 32.248 34.244 1.00 59.06 166 LYS A N 1
ATOM 1385 C CA . LYS A 1 166 ? 4.388 32.204 32.815 1.00 59.06 166 LYS A CA 1
ATOM 1386 C C . LYS A 1 166 ? 3.656 33.228 31.939 1.00 59.06 166 LYS A C 1
ATOM 1388 O O . LYS A 1 166 ? 4.141 33.499 30.850 1.00 59.06 166 LYS A O 1
ATOM 1393 N N . THR A 1 167 ? 2.526 33.799 32.367 1.00 55.91 167 THR A N 1
ATOM 1394 C CA . THR A 1 167 ? 1.826 34.839 31.584 1.00 55.91 167 THR A CA 1
ATOM 1395 C C . THR A 1 167 ? 2.267 36.264 31.928 1.00 55.91 167 THR A C 1
ATOM 1397 O O . THR A 1 167 ? 1.947 37.178 31.177 1.00 55.91 167 THR A O 1
ATOM 1400 N N . GLN A 1 168 ? 3.023 36.470 33.016 1.00 55.53 168 GLN A N 1
ATOM 1401 C CA . GLN A 1 168 ? 3.587 37.785 33.369 1.00 55.53 168 GLN A CA 1
ATOM 1402 C C . GLN A 1 168 ? 4.974 38.043 32.775 1.00 55.53 168 GLN A C 1
ATOM 1404 O O . GLN A 1 168 ? 5.453 39.176 32.807 1.00 55.53 168 GLN A O 1
ATOM 1409 N N . GLU A 1 169 ? 5.637 37.022 32.234 1.00 58.41 169 GLU A N 1
ATOM 1410 C CA . GLU A 1 169 ? 6.897 37.225 31.533 1.00 58.41 169 GLU A CA 1
ATOM 1411 C C . GLU A 1 169 ? 6.584 37.915 30.202 1.00 58.41 169 GLU A C 1
ATOM 1413 O O . GLU A 1 169 ? 6.090 37.291 29.263 1.00 58.41 169 GLU A O 1
ATOM 1418 N N . GLN A 1 170 ? 6.793 39.237 30.151 1.00 57.22 170 GLN A N 1
ATOM 1419 C CA . GLN A 1 170 ? 6.681 40.012 28.920 1.00 57.22 170 GLN A CA 1
ATOM 1420 C C . GLN A 1 170 ? 7.521 39.309 27.853 1.00 57.22 170 GLN A C 1
ATOM 1422 O O . GLN A 1 170 ? 8.748 39.245 27.962 1.00 57.22 170 GLN A O 1
ATOM 1427 N N . VAL A 1 171 ? 6.854 38.745 26.843 1.00 62.47 171 VAL A N 1
ATOM 1428 C CA . VAL A 1 171 ? 7.514 38.108 25.706 1.00 62.47 171 VAL A CA 1
ATOM 1429 C C . VAL A 1 171 ? 8.432 39.156 25.092 1.00 62.47 171 VAL A C 1
ATOM 1431 O O . VAL A 1 171 ? 7.962 40.121 24.488 1.00 62.47 171 VAL A O 1
ATOM 1434 N N . LYS A 1 172 ? 9.748 39.005 25.287 1.00 61.69 172 LYS A N 1
ATOM 1435 C CA . LYS A 1 172 ? 10.726 39.906 24.678 1.00 61.69 172 LYS A CA 1
ATOM 1436 C C . LYS A 1 172 ? 10.500 39.864 23.164 1.00 61.69 172 LYS A C 1
ATOM 1438 O O . LYS A 1 172 ? 10.526 38.771 22.593 1.00 61.69 172 LYS A O 1
ATOM 1443 N N . PRO A 1 173 ? 10.277 41.008 22.497 1.00 63.78 173 PRO A N 1
ATOM 1444 C CA . PRO A 1 173 ? 10.094 41.016 21.056 1.00 63.78 173 PRO A CA 1
ATOM 1445 C C . PRO A 1 173 ? 11.336 40.431 20.379 1.00 63.78 173 PRO A C 1
ATOM 1447 O O . PRO A 1 173 ? 12.440 40.963 20.522 1.00 63.78 173 PRO A O 1
ATOM 1450 N N . HIS A 1 174 ? 11.167 39.335 19.637 1.00 63.19 174 HIS A N 1
ATOM 1451 C CA . HIS A 1 174 ? 12.239 38.785 18.814 1.00 63.19 174 HIS A CA 1
ATOM 1452 C C . HIS A 1 174 ? 12.593 39.797 17.713 1.00 63.19 174 HIS A C 1
ATOM 1454 O O . HIS A 1 174 ? 11.763 40.122 16.859 1.00 63.19 174 HIS A O 1
ATOM 1460 N N . ARG A 1 175 ? 13.832 40.306 17.743 1.00 65.50 175 ARG A N 1
ATOM 1461 C CA . ARG A 1 175 ? 14.399 41.167 16.694 1.00 65.50 175 ARG A CA 1
ATOM 1462 C C . ARG A 1 175 ? 15.029 40.314 15.601 1.00 65.50 175 ARG A C 1
ATOM 1464 O O . ARG A 1 175 ? 15.700 39.325 15.888 1.00 65.50 175 ARG A O 1
ATOM 1471 N N . CYS A 1 176 ? 14.839 40.707 14.346 1.00 67.69 176 CYS A N 1
ATOM 1472 C CA . CYS A 1 176 ? 15.544 40.099 13.222 1.00 67.69 176 CYS A CA 1
ATOM 1473 C C . CYS A 1 176 ? 17.053 40.402 13.302 1.00 67.69 176 CYS A C 1
ATOM 1475 O O . CYS A 1 176 ? 17.433 41.571 13.331 1.00 67.69 176 CYS A O 1
ATOM 1477 N N . TYR A 1 177 ? 17.910 39.374 13.265 1.00 61.91 177 TYR A N 1
ATOM 1478 C CA . TYR A 1 177 ? 19.376 39.527 13.294 1.00 61.91 177 TYR A CA 1
ATOM 1479 C C . TYR A 1 177 ? 19.956 40.278 12.082 1.00 61.91 177 TYR A C 1
ATOM 1481 O O . TYR A 1 177 ? 21.068 40.786 12.166 1.00 61.91 177 TYR A O 1
ATOM 1489 N N . HIS A 1 178 ? 19.213 40.375 10.973 1.00 66.31 178 HIS A N 1
ATOM 1490 C CA . HIS A 1 178 ? 19.688 41.002 9.734 1.00 66.31 178 HIS A CA 1
ATOM 1491 C C . HIS A 1 178 ? 19.234 42.456 9.536 1.00 66.31 178 HIS A C 1
ATOM 1493 O O . HIS A 1 178 ? 19.907 43.199 8.832 1.00 66.31 178 HIS A O 1
ATOM 1499 N N . CYS A 1 179 ? 18.110 42.882 10.125 1.00 79.31 179 CYS A N 1
ATOM 1500 C CA . CYS A 1 179 ? 17.569 44.236 9.919 1.00 79.31 179 CYS A CA 1
ATOM 1501 C C . CYS A 1 179 ? 17.043 44.927 11.188 1.00 79.31 179 CYS A C 1
ATOM 1503 O O . CYS A 1 179 ? 16.545 46.045 11.113 1.00 79.31 179 CYS A O 1
ATOM 1505 N N . GLY A 1 180 ? 17.129 44.290 12.361 1.00 66.81 180 GLY A N 1
ATOM 1506 C CA . GLY A 1 180 ? 16.802 44.904 13.653 1.00 66.81 180 GLY A CA 1
ATOM 1507 C C . GLY A 1 180 ? 15.314 45.156 13.931 1.00 66.81 180 GLY A C 1
ATOM 1508 O O . GLY A 1 180 ? 14.973 45.539 15.053 1.00 66.81 180 GLY A O 1
ATOM 1509 N N . SER A 1 181 ? 14.422 44.915 12.968 1.00 59.50 181 SER A N 1
ATOM 1510 C CA . SER A 1 181 ? 12.981 45.118 13.126 1.00 59.50 181 SER A CA 1
ATOM 1511 C C . SER A 1 181 ? 12.331 44.056 14.024 1.00 59.50 181 SER A C 1
ATOM 1513 O O . SER A 1 181 ? 12.728 42.885 14.056 1.00 59.50 181 SER A O 1
ATOM 1515 N N . VAL A 1 182 ? 11.331 44.500 14.791 1.00 67.94 182 VAL A N 1
ATOM 1516 C CA . VAL A 1 182 ? 10.539 43.694 15.727 1.00 67.94 182 VAL A CA 1
ATOM 1517 C C . VAL A 1 182 ? 9.328 43.132 14.986 1.00 67.94 182 VAL A C 1
ATOM 1519 O O . VAL A 1 182 ? 8.524 43.897 14.462 1.00 67.94 182 VAL A O 1
ATOM 1522 N N . LYS A 1 183 ? 9.173 41.804 14.943 1.00 58.53 183 LYS A N 1
ATOM 1523 C CA . LYS A 1 183 ? 7.952 41.184 14.406 1.00 58.53 183 LYS A CA 1
ATOM 1524 C C . LYS A 1 183 ? 6.860 41.205 15.478 1.00 58.53 183 LYS A C 1
ATOM 1526 O O . LYS A 1 183 ? 6.951 40.467 16.457 1.00 58.53 183 LYS A O 1
ATOM 1531 N N . THR A 1 184 ? 5.828 42.023 15.291 1.00 56.25 184 THR A N 1
ATOM 1532 C CA . THR A 1 184 ? 4.582 41.949 16.063 1.00 56.25 184 THR A CA 1
ATOM 1533 C C . THR A 1 184 ? 3.797 40.725 15.597 1.00 56.25 184 THR A C 1
ATOM 1535 O O . THR A 1 184 ? 3.203 40.709 14.523 1.00 56.25 184 THR A O 1
ATOM 1538 N N . SER A 1 185 ? 3.821 39.643 16.374 1.00 53.78 185 SER A N 1
ATOM 1539 C CA . SER A 1 185 ? 2.909 38.524 16.137 1.00 53.78 185 SER A CA 1
ATOM 1540 C C . SER A 1 185 ? 1.539 38.887 16.708 1.00 53.78 185 SER A C 1
ATOM 1542 O O . SER A 1 185 ? 1.199 38.474 17.817 1.00 53.78 185 SER A O 1
ATOM 1544 N N . GLU A 1 186 ? 0.756 39.684 15.982 1.00 44.56 186 GLU A N 1
ATOM 1545 C CA . GLU A 1 186 ? -0.677 39.784 16.248 1.00 44.56 186 GLU A CA 1
ATOM 1546 C C . GLU A 1 186 ? -1.291 38.408 15.970 1.00 44.56 186 GLU A C 1
ATOM 1548 O O . GLU A 1 186 ? -1.619 38.046 14.839 1.00 44.56 186 GLU A O 1
ATOM 1553 N N . ARG A 1 187 ? -1.391 37.580 17.014 1.00 43.12 187 ARG A N 1
ATOM 1554 C CA . ARG A 1 187 ? -2.304 36.441 17.021 1.00 43.12 187 ARG A CA 1
ATOM 1555 C C . ARG A 1 187 ? -3.705 37.032 16.909 1.00 43.12 187 ARG A C 1
ATOM 1557 O O . ARG A 1 187 ? -4.269 37.436 17.919 1.00 43.12 187 ARG A O 1
ATOM 1564 N N . LYS A 1 188 ? -4.241 37.097 15.690 1.00 40.12 188 LYS A N 1
ATOM 1565 C CA . LYS A 1 188 ? -5.666 37.325 15.448 1.00 40.12 188 LYS A CA 1
ATOM 1566 C C . LYS A 1 188 ? -6.446 36.190 16.113 1.00 40.12 188 LYS A C 1
ATOM 1568 O O . LYS A 1 188 ? -6.613 35.117 15.540 1.00 40.12 188 LYS A O 1
ATOM 1573 N N . TYR A 1 189 ? -6.831 36.420 17.364 1.00 40.84 189 TYR A N 1
ATOM 1574 C CA . TYR A 1 189 ? -8.011 35.827 17.967 1.00 40.84 189 TYR A CA 1
ATOM 1575 C C . TYR A 1 189 ? -9.187 36.258 17.088 1.00 40.84 189 TYR A C 1
ATOM 1577 O O . TYR A 1 189 ? -9.472 37.442 16.975 1.00 40.84 189 TYR A O 1
ATOM 1585 N N . PHE A 1 190 ? -9.785 35.306 16.393 1.00 38.62 190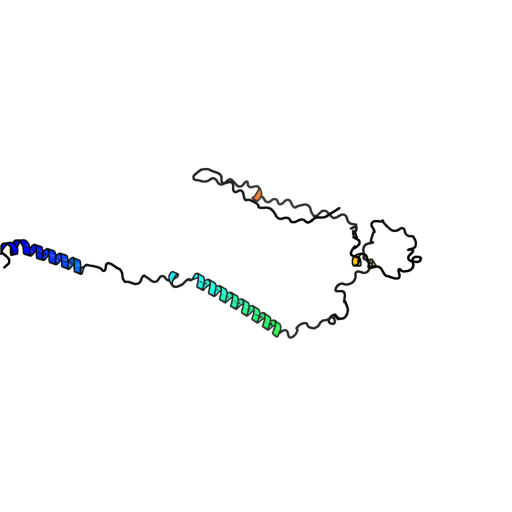 PHE A N 1
ATOM 1586 C CA . PHE A 1 190 ? -11.111 35.429 15.799 1.00 38.62 190 PHE A CA 1
ATOM 1587 C C . PHE A 1 190 ? -11.907 34.406 16.619 1.00 38.62 190 PHE A C 1
ATOM 1589 O O . PHE A 1 190 ? -11.702 33.206 16.448 1.00 38.62 190 PHE A O 1
ATOM 1596 N N . GLU A 1 191 ? -12.447 34.743 17.792 1.00 41.44 191 GLU A N 1
ATOM 1597 C CA . GLU A 1 191 ? -13.587 35.639 18.041 1.00 41.44 191 GLU A CA 1
ATOM 1598 C C . GLU A 1 191 ? -14.776 35.343 17.118 1.00 41.44 191 GLU A C 1
ATOM 1600 O O . GLU A 1 191 ? -14.635 35.328 15.901 1.00 41.44 191 GLU A O 1
ATOM 1605 N N . GLU A 1 192 ? -15.925 35.111 17.767 1.00 40.88 192 GLU A N 1
ATOM 1606 C CA . GLU A 1 192 ? -17.274 34.945 17.205 1.00 40.88 192 GLU A CA 1
ATOM 1607 C C . GLU A 1 192 ? -17.532 33.537 16.625 1.00 40.88 192 GLU A C 1
ATOM 1609 O O . GLU A 1 192 ? -16.853 33.050 15.734 1.00 40.88 192 GLU A O 1
ATOM 1614 N N . PHE A 1 193 ? -18.450 32.738 17.172 1.00 40.53 193 PHE A N 1
ATOM 1615 C CA . PHE A 1 193 ? -19.879 33.031 17.173 1.00 40.53 193 PHE A CA 1
ATOM 1616 C C . PHE A 1 193 ? -20.590 32.516 18.433 1.00 40.53 193 PHE A C 1
ATOM 1618 O O . PHE A 1 193 ? -20.791 31.318 18.638 1.00 40.53 193 PHE A O 1
ATOM 1625 N N . SER A 1 194 ? -21.025 33.475 19.242 1.00 40.56 194 SER A N 1
ATOM 1626 C CA . SER A 1 194 ? -22.245 33.416 20.035 1.00 40.56 194 SER A CA 1
ATOM 1627 C C . SER A 1 194 ? -23.461 33.365 19.099 1.00 40.56 194 SER A C 1
ATOM 1629 O O . SER A 1 194 ? -23.524 34.097 18.116 1.00 40.56 194 SER A O 1
ATOM 1631 N N . TYR A 1 195 ? -24.456 32.534 19.416 1.00 49.50 195 TYR A N 1
ATOM 1632 C CA . TYR A 1 195 ? -25.821 32.732 18.923 1.00 49.50 195 TYR A CA 1
ATOM 1633 C C . TYR A 1 195 ? -26.795 32.638 20.095 1.00 49.50 195 TYR A C 1
ATOM 1635 O O . TYR A 1 195 ? -27.127 31.570 20.602 1.00 49.50 195 TYR A O 1
ATOM 1643 N N . SER A 1 196 ? -27.182 33.827 20.534 1.00 42.97 196 SER A N 1
ATOM 1644 C CA . SER A 1 196 ? -28.360 34.179 21.312 1.00 42.97 196 SER A CA 1
ATOM 1645 C C . SER A 1 196 ? -29.625 34.138 20.447 1.00 42.97 196 SER A C 1
ATOM 1647 O O . SER A 1 196 ? -29.566 34.560 19.296 1.00 42.97 196 SER A O 1
ATOM 1649 N N . TYR A 1 197 ? -30.760 33.747 21.029 1.00 49.88 197 TYR A N 1
ATOM 1650 C CA . TYR A 1 197 ? -32.133 34.114 20.627 1.00 49.88 197 TYR A CA 1
ATOM 1651 C C . TYR A 1 197 ? -32.971 34.040 21.926 1.00 49.88 197 TYR A C 1
ATOM 1653 O O . TYR A 1 197 ? -33.010 32.966 22.521 1.00 49.88 197 TYR A O 1
ATOM 1661 N N . SER A 1 198 ? -33.388 35.112 22.615 1.00 50.34 198 SER A N 1
ATOM 1662 C CA . SER A 1 198 ? -34.204 36.308 22.291 1.00 50.34 198 SER A CA 1
ATOM 1663 C C . SER A 1 198 ? -35.726 36.078 22.312 1.00 50.34 198 SER A C 1
ATOM 1665 O O . SER A 1 198 ? -36.182 35.000 21.933 1.00 50.34 198 SER A O 1
ATOM 1667 N N . TYR A 1 199 ? -36.439 37.157 22.690 1.00 49.72 199 TYR A N 1
ATOM 1668 C CA . TYR A 1 199 ? -37.892 37.437 22.690 1.00 49.72 199 TYR A CA 1
ATOM 1669 C C . TYR A 1 199 ? -38.676 37.073 23.966 1.00 49.72 199 TYR A C 1
ATOM 1671 O O . TYR A 1 199 ? -38.584 35.947 24.440 1.00 49.72 199 TYR A O 1
ATOM 1679 N N . ASP A 1 200 ? -39.533 37.916 24.546 1.00 51.50 200 ASP A N 1
ATOM 1680 C CA . ASP A 1 200 ? -39.820 39.362 24.467 1.00 51.50 200 ASP A CA 1
ATOM 1681 C C . ASP A 1 200 ? -40.803 39.681 25.625 1.00 51.50 200 ASP A C 1
ATOM 1683 O O . ASP A 1 200 ? -41.454 38.759 26.125 1.00 51.50 200 ASP A O 1
ATOM 1687 N N . GLU A 1 201 ? -40.879 40.972 25.981 1.00 47.81 201 GLU A N 1
ATOM 1688 C CA . GLU A 1 201 ? -41.835 41.685 26.873 1.00 47.81 201 GLU A CA 1
ATOM 1689 C C . GLU A 1 201 ? -41.837 41.398 28.389 1.00 47.81 201 GLU A C 1
ATOM 1691 O O . GLU A 1 201 ? -42.505 40.455 28.871 1.00 47.81 201 GLU A O 1
#

Sequence (201 aa):
MISRRDKLLQQPWEQLRYAQHREKVMSARPAIDTHSPRAHEHVQRKWKKQQVERERQQQIERENLRLLQKLGDIMRTKRINNLWLEPRPNFLNREKLFATRPYSSLPEVVTIYGKQPPGPLIYGMLPKPAVVGRCPTCSGNPERTEVAIPEQRTPWAPERKSWNRKTQEQVKPHRCYHCGSVKTSERKYFEEFSYSYSYDE

InterPro domains:
  IPR029488 Hemingway/CFA97 [PF13879] (21-82)
  IPR038792 CFAP97 domain-containing protein 1/2 [PTHR33768] (3-198)

Secondary structure (DSSP, 8-state):
---HHHHHHTHHHHHHHHHHHHHHHHHPPPSS--SPPPPPHHHH--HHHHHHHHHHHHHHHHHHHHHHHHHHHHHH--------SSPPP-TTS---SS----GGGSPP---TT-SPPSS----SSS---SS-PPPTTTTT----------S------PPP----HHHHS--PPPBPTTT--B-------------------

Solvent-accessible surface area (backbone atoms only — not comparable to full-atom values): 13923 Å² total; per-residue (Å²): 132,83,49,73,66,46,58,70,70,44,45,59,57,53,50,50,52,49,51,53,49,50,51,51,6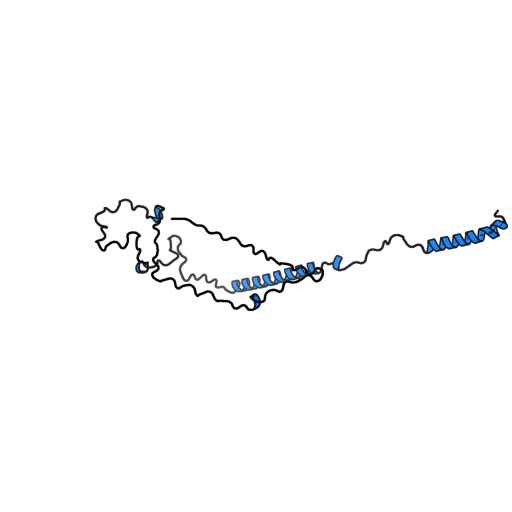2,72,68,58,68,78,93,64,86,84,69,81,76,83,87,50,63,75,75,80,42,57,62,67,62,56,49,52,51,50,55,52,50,53,51,51,52,53,50,49,52,54,49,52,50,53,51,50,50,55,66,69,42,81,67,67,79,76,69,59,89,56,78,79,81,63,79,91,48,94,74,70,96,58,84,79,76,57,75,89,73,54,76,84,85,67,50,98,84,48,79,76,71,97,60,81,79,77,84,74,80,62,75,77,62,93,61,81,67,65,52,45,67,74,66,76,52,60,79,84,79,74,81,81,71,89,68,78,78,75,76,73,78,76,85,79,83,78,87,56,72,79,76,71,57,75,77,74,72,60,56,42,93,89,76,65,52,67,66,80,79,78,76,79,78,76,77,85,84,86,84,87,84,87,89,84,138

Radius of gyration: 49.85 Å; Cα contacts (8 Å, |Δi|>4): 32; chains: 1; bounding box: 133×64×113 Å

pLDDT: mean 73.85, std 18.08, range [38.62, 98.75]

Organism: Drosophila melanogaster (NCBI:txid7227)

GO terms:
  GO:0097731 9+0 non-motile cilium (C, IDA)
  GO:1905515 non-motile cilium assembly (P, IMP)

Mean predicted aligned error: 23.28 Å

Foldseek 3Di:
DQDPCCVVPPVVVVVVVVVVVVVCVVPDDDPDDPDDDDDDCVVVDVVVVVVVVVVVVVVVVVVVVVVVVVVVVVVVCPDPVPPPVDPDPDVVDPDDPDDPDPPVPDPDQAPPVGDDPPDPPPPDPDPPPPDPPQPCVRVVHDDPGDPPPVDDPDPDDPDDPDPDVVVPPDPDFDADPPPRDGDDPPPPPDDDDDDDDDDDD